Protein AF-A0A3N5ZJG5-F1 (afdb_monomer_lite)

pLDDT: mean 87.64, std 17.06, range [25.47, 98.5]

Foldseek 3Di:
DDDADDFDDDDDDDDDDDQQFDAPQLAAWDADPRDIDTDAADCVPNVVVQVLLVQLLVLLVVQFQHFLLVSLVSSVVSCPVPPPDDPSPSVLLSSNQVSQFDWDAPPVCQLVVLLCVLVVQVVVQPPEDCDADPVRHHHPVVSLVVVCVVVVHHSVVSVLSNCCNPRRSTGTHDGNGAPGSVRSSVVSRVNNVVNVCVSDPDDDDDDPDDPVVVVVVCVVVVVD

Secondary structure (DSSP, 8-state):
------PPP-------S-SS---TTT--EEEETTEEEE----TTT-TTHHHHHHHHHHHHHT-TT-BHHHHHHHHHHHTTT-TTS-HHHHHHHHHHHHTTEEE---TT-HHHHHHHHHHHHHGGGPSEESS--SS--EEHHHHHHHHHHHTTS-HHHHHHHHTTTSGGGPBEEEE---SSHHHHHHHHHHHHHHHHHTT-S------SS-HHHHHHHHHHTT--

Radius of gyration: 24.08 Å; chains: 1; bounding box: 66×35×59 Å

Sequence (224 aa):
MRWFARIRKRSNAPARGGKAMLTSEQSIVEYRAGRVVPDRLTQKTHRHYVEYAERMLAVYRDGLGRQRRELHRQIEQVFADEPDCPVRRIEAFCKLLDDASVFQADTSGKAAKLRLEVFSKAARLHPLVQAPDRLFEHDEGAAKSQLAEELGTPWEAIEQRLYADVMAYQQLEEFTGYPDAAAFLSRYNVAQLQACLYRAESMTVTATRDLKTIIRYAKLAKLL

Structure (mmCIF, N/CA/C/O backbone):
data_AF-A0A3N5ZJG5-F1
#
_entry.id   AF-A0A3N5ZJG5-F1
#
loop_
_atom_site.group_PDB
_atom_site.id
_atom_site.type_symbol
_atom_site.label_atom_id
_atom_site.label_alt_id
_atom_site.label_comp_id
_atom_site.label_asym_id
_atom_site.label_entity_id
_atom_site.label_seq_id
_atom_site.pdbx_PDB_ins_code
_atom_site.Cartn_x
_atom_site.Cartn_y
_atom_site.Cartn_z
_atom_site.occupancy
_atom_site.B_iso_or_equiv
_atom_site.auth_seq_id
_atom_site.auth_comp_id
_atom_site.auth_asym_id
_atom_site.auth_atom_id
_atom_site.pdbx_PDB_model_num
ATOM 1 N N . MET A 1 1 ? 35.819 -10.482 -18.693 1.00 28.11 1 MET A N 1
ATOM 2 C CA . MET A 1 1 ? 36.064 -11.241 -17.447 1.00 28.11 1 MET A CA 1
ATOM 3 C C . MET A 1 1 ? 34.768 -11.329 -16.658 1.00 28.11 1 MET A C 1
ATOM 5 O O . MET A 1 1 ? 34.176 -10.298 -16.373 1.00 28.11 1 MET A O 1
ATOM 9 N N . ARG A 1 2 ? 34.285 -12.553 -16.413 1.00 30.02 2 ARG A N 1
ATOM 10 C CA . ARG A 1 2 ? 33.072 -12.850 -15.634 1.00 30.02 2 ARG A CA 1
ATOM 11 C C . ARG A 1 2 ? 33.406 -12.796 -14.146 1.00 30.02 2 ARG A C 1
ATOM 13 O O . ARG A 1 2 ? 34.372 -13.437 -13.752 1.00 30.02 2 ARG A O 1
ATOM 20 N N . TRP A 1 3 ? 32.575 -12.137 -13.347 1.00 25.47 3 TRP A N 1
ATOM 21 C CA . TRP A 1 3 ? 32.590 -12.292 -11.893 1.00 25.47 3 TRP A CA 1
ATOM 22 C C . TRP A 1 3 ? 31.166 -12.504 -11.373 1.00 25.47 3 TRP A C 1
ATOM 24 O O . TRP A 1 3 ? 30.229 -11.824 -11.786 1.00 25.47 3 TRP A O 1
ATOM 34 N N . PHE A 1 4 ? 31.029 -13.533 -10.535 1.00 29.31 4 PHE A N 1
ATOM 35 C CA . PHE A 1 4 ? 29.808 -13.979 -9.865 1.00 29.31 4 PHE A CA 1
ATOM 36 C C . PHE A 1 4 ? 29.615 -13.187 -8.566 1.00 29.31 4 PHE A C 1
ATOM 38 O O . PHE A 1 4 ? 30.561 -13.071 -7.793 1.00 29.31 4 PHE A O 1
ATOM 45 N N . ALA A 1 5 ? 28.394 -12.728 -8.278 1.00 34.00 5 ALA A N 1
ATOM 46 C CA . ALA A 1 5 ? 28.044 -12.174 -6.968 1.00 34.00 5 ALA A CA 1
ATOM 47 C C . ALA A 1 5 ? 27.268 -13.212 -6.142 1.00 34.00 5 ALA A C 1
ATOM 49 O O . ALA A 1 5 ? 26.255 -13.757 -6.587 1.00 34.00 5 ALA A O 1
ATOM 50 N N . ARG A 1 6 ? 27.761 -13.495 -4.932 1.00 31.17 6 ARG A N 1
ATOM 51 C CA . ARG A 1 6 ? 27.210 -14.468 -3.980 1.00 31.17 6 ARG A CA 1
ATOM 52 C C . ARG A 1 6 ? 26.554 -13.684 -2.838 1.00 31.17 6 ARG A C 1
ATOM 54 O O . ARG A 1 6 ? 27.243 -13.230 -1.936 1.00 31.17 6 ARG A O 1
ATOM 61 N N . ILE A 1 7 ? 25.233 -13.499 -2.872 1.00 43.12 7 ILE A N 1
ATOM 62 C CA . ILE A 1 7 ? 24.518 -12.690 -1.864 1.00 43.12 7 ILE A CA 1
ATOM 63 C C . ILE A 1 7 ? 23.990 -13.597 -0.738 1.00 43.12 7 ILE A C 1
ATOM 65 O O . ILE A 1 7 ? 23.211 -14.519 -0.982 1.00 43.12 7 ILE A O 1
ATOM 69 N N . ARG A 1 8 ? 24.422 -13.341 0.507 1.00 33.47 8 ARG A N 1
ATOM 70 C CA . ARG A 1 8 ? 23.957 -14.023 1.736 1.00 33.47 8 ARG A CA 1
ATOM 71 C C . ARG A 1 8 ? 22.617 -13.453 2.246 1.00 33.47 8 ARG A C 1
ATOM 73 O O . ARG A 1 8 ? 22.228 -12.335 1.920 1.00 33.47 8 ARG A O 1
ATOM 80 N N . LYS A 1 9 ? 21.888 -14.265 3.027 1.00 39.03 9 LYS A N 1
ATOM 81 C CA . LYS A 1 9 ? 20.510 -14.025 3.508 1.00 39.03 9 LYS A CA 1
ATOM 82 C C . LYS A 1 9 ? 20.385 -12.914 4.571 1.00 39.03 9 LYS A C 1
ATOM 84 O O . LYS A 1 9 ? 21.165 -12.878 5.510 1.00 39.03 9 LYS A O 1
ATOM 89 N N . ARG A 1 10 ? 19.303 -12.133 4.391 1.00 41.03 10 ARG A N 1
ATOM 90 C CA . ARG A 1 10 ? 18.477 -11.298 5.300 1.00 41.03 10 ARG A CA 1
ATOM 91 C C . ARG A 1 10 ? 19.146 -10.612 6.507 1.00 41.03 10 ARG A C 1
ATOM 93 O O . ARG A 1 10 ? 19.442 -11.259 7.502 1.00 41.03 10 ARG A O 1
ATOM 100 N N . SER A 1 11 ? 19.119 -9.278 6.489 1.00 30.52 11 SER A N 1
ATOM 101 C CA . SER A 1 11 ? 18.888 -8.444 7.675 1.00 30.52 11 SER A CA 1
ATOM 102 C C . SER A 1 11 ? 17.742 -7.468 7.371 1.00 30.52 11 SER A C 1
ATOM 104 O O . SER A 1 11 ? 17.664 -6.920 6.273 1.00 30.52 11 SER A O 1
ATOM 106 N N . ASN A 1 12 ? 16.798 -7.336 8.305 1.00 34.12 12 ASN A N 1
ATOM 107 C CA . ASN A 1 12 ? 15.652 -6.433 8.199 1.00 34.12 12 ASN A CA 1
ATOM 108 C C . ASN A 1 12 ? 16.011 -5.149 8.960 1.00 34.12 12 ASN A C 1
ATOM 110 O O . ASN A 1 12 ? 16.315 -5.223 10.149 1.00 34.12 12 ASN A O 1
ATOM 114 N N . ALA A 1 13 ? 16.009 -3.999 8.287 1.00 29.14 13 ALA A N 1
ATOM 115 C CA . ALA A 1 13 ? 16.225 -2.688 8.899 1.00 29.14 13 ALA A CA 1
ATOM 116 C C . ALA A 1 13 ? 14.996 -1.797 8.639 1.00 29.14 13 ALA A C 1
ATOM 118 O O . ALA A 1 13 ? 14.421 -1.874 7.551 1.00 29.14 13 ALA A O 1
ATOM 119 N N . PRO A 1 14 ? 14.561 -0.982 9.617 1.00 32.53 14 PRO A N 1
ATOM 120 C CA . PRO A 1 14 ? 13.288 -0.276 9.547 1.00 32.53 14 PRO A CA 1
ATOM 121 C C . PRO A 1 14 ? 13.363 0.933 8.608 1.00 32.53 14 PRO A C 1
ATOM 123 O O . PRO A 1 14 ? 14.360 1.657 8.567 1.00 32.53 14 PRO A O 1
ATOM 126 N N . ALA A 1 15 ? 12.277 1.166 7.871 1.00 36.22 15 ALA A N 1
ATOM 127 C CA . ALA A 1 15 ? 12.134 2.284 6.949 1.00 36.22 15 ALA A CA 1
ATOM 128 C C . ALA A 1 15 ? 12.001 3.615 7.712 1.00 36.22 15 ALA A C 1
ATOM 130 O O . ALA A 1 15 ? 11.046 3.822 8.458 1.00 36.22 15 ALA A O 1
ATOM 131 N N . ARG A 1 16 ? 12.943 4.541 7.500 1.00 31.09 16 ARG A N 1
ATOM 132 C CA . ARG A 1 16 ? 12.806 5.958 7.872 1.00 31.09 16 ARG A CA 1
ATOM 133 C C . ARG A 1 16 ? 12.653 6.802 6.608 1.00 31.09 16 ARG A C 1
ATOM 135 O O . ARG A 1 16 ? 13.552 6.804 5.775 1.00 31.09 16 ARG A O 1
ATOM 142 N N . GLY A 1 17 ? 11.536 7.527 6.512 1.00 37.94 17 GLY A N 1
ATOM 143 C CA . GLY A 1 17 ? 11.383 8.806 5.797 1.00 37.94 17 GLY A CA 1
ATOM 144 C C . GLY A 1 17 ? 11.984 8.931 4.391 1.00 37.94 17 GLY A C 1
ATOM 145 O O . GLY A 1 17 ? 12.581 9.960 4.087 1.00 37.94 17 GLY A O 1
ATOM 146 N N . GLY A 1 18 ? 11.864 7.907 3.547 1.00 36.06 18 GLY A N 1
ATOM 147 C CA . GLY A 1 18 ? 12.363 7.917 2.170 1.00 36.06 18 GLY A CA 1
ATOM 148 C C . GLY A 1 18 ? 11.216 7.872 1.169 1.00 36.06 18 GLY A C 1
ATOM 149 O O . GLY A 1 18 ? 10.212 7.215 1.428 1.00 36.06 18 GLY A O 1
ATOM 150 N N . LYS A 1 19 ? 11.381 8.562 0.030 1.00 47.97 19 LYS A N 1
ATOM 151 C CA . LYS A 1 19 ? 10.518 8.467 -1.160 1.00 47.97 19 LYS A CA 1
ATOM 152 C C . LYS A 1 19 ? 9.934 7.060 -1.312 1.00 47.97 19 LYS A C 1
ATOM 154 O O . LYS A 1 19 ? 10.703 6.102 -1.328 1.00 47.97 19 LYS A O 1
ATOM 159 N N . ALA A 1 20 ? 8.613 6.997 -1.473 1.00 55.78 20 ALA A N 1
ATOM 160 C CA . ALA A 1 20 ? 7.828 5.882 -1.993 1.00 55.78 20 ALA A CA 1
ATOM 161 C C . ALA A 1 20 ? 8.684 4.779 -2.629 1.00 55.78 20 ALA A C 1
ATOM 163 O O . ALA A 1 20 ? 9.293 5.021 -3.675 1.00 55.78 20 ALA A O 1
ATOM 164 N N . MET A 1 21 ? 8.788 3.599 -2.025 1.00 75.69 21 MET A N 1
ATOM 165 C CA . MET A 1 21 ? 9.628 2.539 -2.576 1.00 75.69 21 MET A CA 1
ATOM 166 C C . MET A 1 21 ? 9.154 1.146 -2.164 1.00 75.69 21 MET A C 1
ATOM 168 O O . MET A 1 21 ? 8.776 0.917 -1.014 1.00 75.69 21 MET A O 1
ATOM 172 N N . LEU A 1 22 ? 9.183 0.215 -3.123 1.00 88.38 22 LEU A N 1
ATOM 173 C CA . LEU A 1 22 ? 8.867 -1.192 -2.892 1.00 88.38 22 LEU A CA 1
ATOM 174 C C . LEU A 1 22 ? 9.888 -1.818 -1.942 1.00 88.38 22 LEU A C 1
ATOM 176 O O . LEU A 1 22 ? 11.092 -1.565 -2.048 1.00 88.38 22 LEU A O 1
ATOM 180 N N . THR A 1 23 ? 9.408 -2.662 -1.032 1.00 81.75 23 THR A N 1
ATOM 181 C CA . THR A 1 23 ? 10.282 -3.429 -0.141 1.00 81.75 23 THR A CA 1
ATOM 182 C C . THR A 1 23 ? 10.690 -4.752 -0.796 1.00 81.75 23 THR A C 1
ATOM 184 O O . THR A 1 23 ? 10.229 -5.111 -1.881 1.00 81.75 23 THR A O 1
ATOM 187 N N . SER A 1 24 ? 11.548 -5.524 -0.122 1.00 79.50 24 SER A N 1
ATOM 188 C CA . SER A 1 24 ? 11.921 -6.870 -0.583 1.00 79.50 24 SER A CA 1
ATOM 189 C C . SER A 1 24 ? 10.739 -7.846 -0.653 1.00 79.50 24 SER A C 1
ATOM 191 O O . SER A 1 24 ? 10.850 -8.864 -1.332 1.00 79.50 24 SER A O 1
ATOM 193 N N . GLU A 1 25 ? 9.637 -7.572 0.048 1.00 83.56 25 GLU A N 1
ATOM 194 C CA . GLU A 1 25 ? 8.448 -8.433 0.050 1.00 83.56 25 GLU A CA 1
ATOM 195 C C . GLU A 1 25 ? 7.632 -8.269 -1.238 1.00 83.56 25 GLU A C 1
ATOM 197 O O . GLU A 1 25 ? 7.231 -9.270 -1.826 1.00 83.56 25 GLU A O 1
ATOM 202 N N . GLN A 1 26 ? 7.522 -7.034 -1.744 1.00 88.38 26 GLN A N 1
ATOM 203 C CA . GLN A 1 26 ? 6.831 -6.713 -3.003 1.00 88.38 26 GLN A CA 1
ATOM 204 C C . GLN A 1 26 ? 7.740 -6.801 -4.242 1.00 88.38 26 GLN A C 1
ATOM 206 O O . GLN A 1 26 ? 7.283 -6.684 -5.381 1.00 88.38 26 GLN A O 1
ATOM 211 N N . SER A 1 27 ? 9.049 -6.980 -4.044 1.00 90.81 27 SER A N 1
ATOM 212 C CA . SER A 1 27 ? 9.987 -7.132 -5.152 1.00 90.81 27 SER A CA 1
ATOM 213 C C . SER A 1 27 ? 9.848 -8.512 -5.798 1.00 90.81 27 SER A C 1
ATOM 215 O O . SER A 1 27 ? 9.865 -9.544 -5.117 1.00 90.81 27 SER A O 1
ATOM 217 N N . ILE A 1 28 ? 9.737 -8.524 -7.125 1.00 93.06 28 ILE A N 1
ATOM 218 C CA . ILE A 1 28 ? 9.694 -9.740 -7.936 1.00 93.06 28 ILE A CA 1
ATOM 219 C C . ILE A 1 28 ? 10.961 -9.789 -8.775 1.00 93.06 28 ILE A C 1
ATOM 221 O O . ILE A 1 28 ? 11.280 -8.863 -9.522 1.00 93.06 28 ILE A O 1
ATOM 225 N N . VAL A 1 29 ? 11.704 -10.878 -8.619 1.00 91.31 29 VAL A N 1
ATOM 226 C CA . VAL A 1 29 ? 13.018 -11.043 -9.220 1.00 91.31 29 VAL A CA 1
ATOM 227 C C . VAL A 1 29 ? 13.193 -12.483 -9.661 1.00 91.31 29 VAL A C 1
ATOM 229 O O . VAL A 1 29 ? 13.022 -13.412 -8.873 1.00 91.31 29 VAL A O 1
ATOM 232 N N . GLU A 1 30 ? 13.597 -12.657 -10.911 1.00 90.69 30 GLU A N 1
ATOM 233 C CA . GLU A 1 30 ? 13.926 -13.952 -11.478 1.00 90.69 30 GLU A CA 1
ATOM 234 C C . GLU A 1 30 ? 15.435 -14.136 -11.624 1.00 90.69 30 GLU A C 1
ATOM 236 O O . GLU A 1 30 ? 16.182 -13.204 -11.936 1.00 90.69 30 GLU A O 1
ATOM 241 N N . TYR A 1 31 ? 15.886 -15.376 -11.452 1.00 89.94 31 TYR A N 1
ATOM 242 C CA . TYR A 1 31 ? 17.279 -15.760 -11.641 1.00 89.94 31 TYR A CA 1
ATOM 243 C C . TYR A 1 31 ? 17.409 -16.573 -12.924 1.00 89.94 31 TYR A C 1
ATOM 245 O O . TYR A 1 31 ? 16.896 -17.685 -13.019 1.00 89.94 31 TYR A O 1
ATOM 253 N N . ARG A 1 32 ? 18.113 -16.030 -13.920 1.00 89.56 32 ARG A N 1
ATOM 254 C CA . ARG A 1 32 ? 18.309 -16.679 -15.224 1.00 89.56 32 ARG A CA 1
ATOM 255 C C . ARG A 1 32 ? 19.784 -16.660 -15.602 1.00 89.56 32 ARG A C 1
ATOM 257 O O . ARG A 1 32 ? 20.379 -15.593 -15.719 1.00 89.56 32 ARG A O 1
ATOM 264 N N . ALA A 1 33 ? 20.384 -17.836 -15.792 1.00 88.75 33 ALA A N 1
ATOM 265 C CA . ALA A 1 33 ? 21.780 -17.995 -16.226 1.00 88.75 33 ALA A CA 1
ATOM 266 C C . ALA A 1 33 ? 22.802 -17.156 -15.417 1.00 88.75 33 ALA A C 1
ATOM 268 O O . ALA A 1 33 ? 23.686 -16.509 -15.980 1.00 88.75 33 ALA A O 1
ATOM 269 N N . GLY A 1 34 ? 22.652 -17.125 -14.087 1.00 88.31 34 GLY A N 1
ATOM 270 C CA . GLY A 1 34 ? 23.516 -16.343 -13.192 1.00 88.31 34 GLY A CA 1
ATOM 271 C C . GLY A 1 34 ? 23.255 -14.832 -13.207 1.00 88.31 34 GLY A C 1
ATOM 272 O O . GLY A 1 34 ? 24.041 -14.076 -12.643 1.00 88.31 34 GLY A O 1
ATOM 273 N N . ARG A 1 35 ? 22.170 -14.381 -13.845 1.00 89.38 35 ARG A N 1
ATOM 274 C CA . ARG A 1 35 ? 21.715 -12.988 -13.850 1.00 89.38 35 ARG A CA 1
ATOM 275 C C . ARG A 1 35 ? 20.435 -12.836 -13.050 1.00 89.38 35 ARG A C 1
ATOM 277 O O . ARG A 1 35 ? 19.612 -13.746 -12.993 1.00 89.38 35 ARG A O 1
ATOM 284 N N . VAL A 1 36 ? 20.288 -11.650 -12.480 1.00 89.88 36 VAL A N 1
ATOM 285 C CA . VAL A 1 36 ? 19.114 -11.211 -11.737 1.00 89.88 36 VAL A CA 1
ATOM 286 C C . VAL A 1 36 ? 18.290 -10.324 -12.666 1.00 89.88 36 VAL A C 1
ATOM 288 O O . VAL A 1 36 ? 18.809 -9.334 -13.181 1.00 89.88 36 VAL A O 1
ATOM 291 N N . VAL A 1 37 ? 17.041 -10.702 -12.925 1.00 92.06 37 VAL A N 1
ATOM 292 C CA . VAL A 1 37 ? 16.129 -9.980 -13.816 1.00 92.06 37 VAL A CA 1
ATOM 293 C C . VAL A 1 37 ? 14.910 -9.555 -12.995 1.00 92.06 37 VAL A C 1
ATOM 295 O O . VAL A 1 37 ? 14.130 -10.423 -12.604 1.00 92.06 37 VAL A O 1
ATOM 298 N N . PRO A 1 38 ? 14.751 -8.258 -12.675 1.00 93.50 38 PRO A N 1
ATOM 299 C CA . PRO A 1 38 ? 13.556 -7.786 -11.987 1.00 93.50 38 PRO A CA 1
ATOM 300 C C . PRO A 1 38 ? 12.335 -7.894 -12.902 1.00 93.50 38 PRO A C 1
ATOM 302 O O . PRO A 1 38 ? 12.461 -7.780 -14.126 1.00 93.50 38 PRO A O 1
ATOM 305 N N . ASP A 1 39 ? 11.161 -8.074 -12.300 1.00 94.88 39 ASP A N 1
ATOM 306 C CA . ASP A 1 39 ? 9.899 -8.048 -13.033 1.00 94.88 39 ASP A CA 1
ATOM 307 C C . ASP A 1 39 ? 9.716 -6.715 -13.757 1.00 94.88 39 ASP A C 1
ATOM 309 O O . ASP A 1 39 ? 10.062 -5.641 -13.250 1.00 94.88 39 ASP A O 1
ATOM 313 N N . ARG A 1 40 ? 9.186 -6.798 -14.977 1.00 94.19 40 ARG A N 1
ATOM 314 C CA . ARG A 1 40 ? 9.010 -5.635 -15.836 1.00 94.19 40 ARG A CA 1
ATOM 315 C C . ARG A 1 40 ? 7.808 -5.799 -16.749 1.00 94.19 40 ARG A C 1
ATOM 317 O O . ARG A 1 40 ? 7.733 -6.712 -17.570 1.00 94.19 40 ARG A O 1
ATOM 324 N N . LEU A 1 41 ? 6.934 -4.807 -16.696 1.00 94.81 41 LEU A N 1
ATOM 325 C CA . LEU A 1 41 ? 5.825 -4.642 -17.617 1.00 94.81 41 LEU A CA 1
ATOM 326 C C . LEU A 1 41 ? 6.340 -4.046 -18.928 1.00 94.81 41 LEU A C 1
ATOM 328 O O . LEU A 1 41 ? 7.078 -3.057 -18.939 1.00 94.81 41 LEU A O 1
ATOM 332 N N . THR A 1 42 ? 5.976 -4.665 -20.050 1.00 93.88 42 THR A N 1
ATOM 333 C CA . THR A 1 42 ? 6.452 -4.288 -21.387 1.00 93.88 42 THR A CA 1
ATOM 334 C C . THR A 1 42 ? 5.262 -4.118 -22.311 1.00 93.88 42 THR A C 1
ATOM 336 O O . THR A 1 42 ? 4.259 -4.807 -22.154 1.00 93.88 42 THR A O 1
ATOM 339 N N . GLN A 1 43 ? 5.381 -3.251 -23.314 1.00 89.75 43 GLN A N 1
ATOM 340 C CA . GLN A 1 43 ? 4.293 -3.023 -24.267 1.00 89.75 43 GLN A CA 1
ATOM 341 C C . GLN A 1 43 ? 3.931 -4.274 -25.08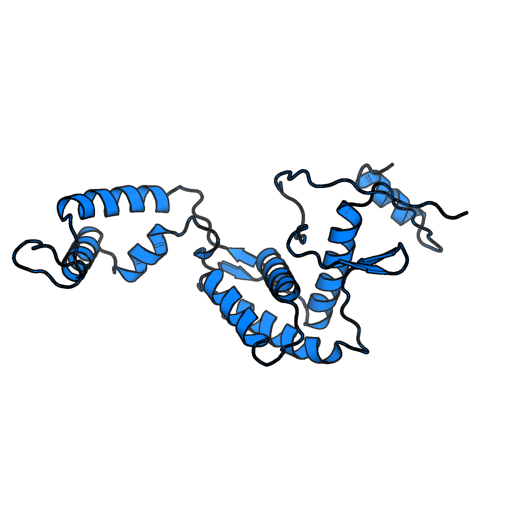0 1.00 89.75 43 GLN A C 1
ATOM 343 O O . GLN A 1 43 ? 2.793 -4.407 -25.511 1.00 89.75 43 GLN A O 1
ATOM 348 N N . LYS A 1 44 ? 4.882 -5.196 -25.291 1.00 91.31 44 LYS A N 1
ATOM 349 C CA . LYS A 1 44 ? 4.654 -6.400 -26.099 1.00 91.31 44 LYS A CA 1
ATOM 350 C C . LYS A 1 44 ? 3.802 -7.436 -25.366 1.00 91.31 44 LYS A C 1
ATOM 352 O O . LYS A 1 44 ? 2.926 -8.031 -25.976 1.00 91.31 44 LYS A O 1
ATOM 357 N N . THR A 1 45 ? 4.086 -7.673 -24.088 1.00 91.19 45 THR A N 1
ATOM 358 C CA . THR A 1 45 ? 3.464 -8.762 -23.314 1.00 91.19 45 THR A CA 1
ATOM 359 C C . THR A 1 45 ? 2.388 -8.276 -22.350 1.00 91.19 45 THR A C 1
ATOM 361 O O . THR A 1 45 ? 1.475 -9.021 -22.036 1.00 91.19 45 THR A O 1
ATOM 364 N N . HIS A 1 46 ? 2.473 -7.025 -21.899 1.00 94.62 46 HIS A N 1
ATOM 365 C CA . HIS A 1 46 ? 1.658 -6.490 -20.808 1.00 94.62 46 HIS A CA 1
ATOM 366 C C . HIS A 1 46 ? 0.823 -5.282 -21.256 1.00 94.62 46 HIS A C 1
ATOM 368 O O . HIS A 1 46 ? 0.583 -4.367 -20.477 1.00 94.62 46 HIS A O 1
ATOM 374 N N . ARG A 1 47 ? 0.397 -5.228 -22.526 1.00 93.75 47 ARG A N 1
ATOM 375 C CA . ARG A 1 47 ? -0.397 -4.097 -23.042 1.00 93.75 47 ARG A CA 1
ATOM 376 C C . ARG A 1 47 ? -1.735 -3.933 -22.311 1.00 93.75 47 ARG A C 1
ATOM 378 O O . ARG A 1 47 ? -2.147 -2.805 -22.070 1.00 93.75 47 ARG A O 1
ATOM 385 N N . HIS A 1 48 ? -2.378 -5.041 -21.943 1.00 93.06 48 HIS A N 1
ATOM 386 C CA . HIS A 1 48 ? -3.656 -5.058 -21.220 1.00 93.06 48 HIS A CA 1
ATOM 387 C C . HIS A 1 48 ? -3.559 -4.433 -19.816 1.00 93.06 48 HIS A C 1
ATOM 389 O O . HIS A 1 48 ? -4.541 -3.890 -19.324 1.00 93.06 48 HIS A O 1
ATOM 395 N N . TYR A 1 49 ? -2.365 -4.385 -19.206 1.00 95.88 49 TYR A N 1
ATOM 396 C CA . TYR A 1 49 ? -2.171 -3.739 -17.900 1.00 95.88 49 TYR A CA 1
ATOM 397 C C . TYR A 1 49 ? -2.499 -2.244 -17.898 1.00 95.88 49 TYR A C 1
ATOM 399 O O . TYR A 1 49 ? -2.690 -1.683 -16.824 1.00 95.88 49 TYR A O 1
ATOM 407 N N . VAL A 1 50 ? -2.565 -1.589 -19.062 1.00 96.69 50 VAL A N 1
ATOM 408 C CA . VAL A 1 50 ? -3.001 -0.188 -19.150 1.00 96.69 50 VAL A CA 1
ATOM 409 C C . VAL A 1 50 ? -4.441 -0.036 -18.655 1.00 96.69 50 VAL A C 1
ATOM 411 O O . VAL A 1 50 ? -4.725 0.886 -17.898 1.00 96.69 50 VAL A O 1
ATOM 414 N N . GLU A 1 51 ? -5.330 -0.967 -19.004 1.00 96.56 51 GLU A N 1
ATOM 415 C CA . GLU A 1 51 ? -6.723 -0.942 -18.551 1.00 96.56 51 GLU A CA 1
ATOM 416 C C . GLU A 1 51 ? -6.827 -1.215 -17.046 1.00 96.56 51 GLU A C 1
ATOM 418 O O . GLU A 1 51 ? -7.524 -0.501 -16.324 1.00 96.56 51 GLU A O 1
ATOM 423 N N . TYR A 1 52 ? -6.069 -2.194 -16.541 1.00 97.31 52 TYR A N 1
ATOM 424 C CA . TYR A 1 52 ? -5.991 -2.445 -15.101 1.00 97.31 52 TYR A CA 1
ATOM 425 C C . TYR A 1 52 ? -5.446 -1.238 -14.342 1.00 97.31 52 TYR A C 1
ATOM 427 O O . TYR A 1 52 ? -5.982 -0.886 -13.297 1.00 97.31 52 TYR A O 1
ATOM 435 N N . ALA A 1 53 ? -4.427 -0.563 -14.872 1.00 98.00 53 ALA A N 1
ATOM 436 C CA . ALA A 1 53 ? -3.892 0.657 -14.282 1.00 98.00 53 ALA A CA 1
ATOM 437 C C . ALA A 1 53 ? -4.936 1.774 -14.194 1.00 98.00 53 ALA A C 1
ATOM 439 O O . ALA A 1 53 ? -5.057 2.376 -13.131 1.00 98.00 53 ALA A O 1
ATOM 440 N N . GLU A 1 54 ? -5.732 2.010 -15.238 1.00 98.25 54 GLU A N 1
ATOM 441 C CA . GLU A 1 54 ? -6.820 2.997 -15.172 1.00 98.25 54 GLU A CA 1
ATOM 442 C C . GLU A 1 54 ? -7.867 2.639 -14.110 1.00 98.25 54 GLU A C 1
ATOM 444 O O . GLU A 1 54 ? -8.266 3.494 -13.315 1.00 98.25 54 GLU A O 1
ATOM 449 N N . ARG A 1 55 ? -8.265 1.362 -14.033 1.00 98.25 55 ARG A N 1
ATOM 450 C CA . ARG A 1 55 ? -9.209 0.876 -13.013 1.00 98.25 55 ARG A CA 1
ATOM 451 C C . ARG A 1 55 ? -8.648 1.036 -11.599 1.00 98.25 55 ARG A C 1
ATOM 453 O O . ARG A 1 55 ? -9.352 1.512 -10.714 1.00 98.25 55 ARG A O 1
ATOM 460 N N . MET A 1 56 ? -7.377 0.699 -11.388 1.00 98.38 56 MET A N 1
ATOM 461 C CA . MET A 1 56 ? -6.696 0.870 -10.101 1.00 98.38 56 MET A CA 1
ATOM 462 C C . MET A 1 56 ? -6.610 2.342 -9.679 1.00 98.38 56 MET A C 1
ATOM 464 O O . MET A 1 56 ? -6.863 2.669 -8.520 1.00 98.38 56 MET A O 1
ATOM 468 N N . LEU A 1 57 ? -6.284 3.243 -10.612 1.00 98.38 57 LEU A N 1
ATOM 469 C CA . LEU A 1 57 ? -6.268 4.682 -10.344 1.00 98.38 57 LEU A CA 1
ATOM 470 C C . LEU A 1 57 ? -7.673 5.200 -10.009 1.00 98.38 57 LEU A C 1
ATOM 472 O O . LEU A 1 57 ? -7.812 6.014 -9.100 1.00 98.38 57 LEU A O 1
ATOM 476 N N . ALA A 1 58 ? -8.713 4.713 -10.693 1.00 98.19 58 ALA A N 1
ATOM 477 C CA . ALA A 1 58 ? -10.102 5.054 -10.387 1.00 98.19 58 ALA A CA 1
ATOM 478 C C . ALA A 1 58 ? -10.510 4.629 -8.966 1.00 98.19 58 ALA A C 1
ATOM 480 O O . ALA A 1 58 ? -11.061 5.448 -8.239 1.00 98.19 58 ALA A O 1
ATOM 481 N N . VAL A 1 59 ? -10.145 3.415 -8.528 1.00 98.38 59 VAL A N 1
ATOM 482 C CA . VAL A 1 59 ? -10.414 2.929 -7.157 1.00 98.38 59 VAL A CA 1
ATOM 483 C C . VAL A 1 59 ? -9.917 3.909 -6.088 1.00 98.38 59 VAL A C 1
ATOM 485 O O . VAL A 1 59 ? -10.629 4.159 -5.119 1.00 98.38 59 VAL A O 1
ATOM 488 N N . TYR A 1 60 ? -8.722 4.483 -6.259 1.00 98.19 60 TYR A N 1
ATOM 489 C CA . TYR A 1 60 ? -8.177 5.455 -5.305 1.00 98.19 60 TYR A CA 1
ATOM 490 C C . TYR A 1 60 ? -8.766 6.862 -5.482 1.00 98.19 60 TYR A C 1
ATOM 492 O O . TYR A 1 60 ? -9.027 7.526 -4.481 1.00 98.19 60 TYR A O 1
ATOM 500 N N . ARG A 1 61 ? -9.032 7.313 -6.719 1.00 97.25 61 ARG A N 1
ATOM 501 C CA . ARG A 1 61 ? -9.704 8.606 -6.974 1.00 97.25 61 ARG A CA 1
ATOM 502 C C . ARG A 1 61 ? -11.094 8.666 -6.336 1.00 97.25 61 ARG A C 1
ATOM 504 O O . ARG A 1 61 ? -11.428 9.662 -5.703 1.00 97.25 61 ARG A O 1
ATOM 511 N N . ASP A 1 62 ? -11.853 7.579 -6.436 1.00 97.69 62 ASP A N 1
ATOM 512 C CA . ASP A 1 62 ? -13.213 7.460 -5.892 1.00 97.69 62 ASP A CA 1
ATOM 513 C C . ASP A 1 62 ? -13.221 6.916 -4.447 1.00 97.69 62 ASP A C 1
ATOM 515 O O . ASP A 1 62 ? -14.271 6.622 -3.870 1.00 97.69 62 ASP A O 1
ATOM 519 N N . GLY A 1 63 ? -12.032 6.731 -3.867 1.00 96.94 63 GLY A N 1
ATOM 520 C CA . GLY A 1 63 ? -11.807 6.003 -2.625 1.00 96.94 63 GLY A CA 1
ATOM 521 C C . GLY A 1 63 ? -11.725 6.860 -1.364 1.00 96.94 63 GLY A C 1
ATOM 522 O O . GLY A 1 63 ? -11.444 6.312 -0.299 1.00 96.94 63 GLY A O 1
ATOM 523 N N . LEU A 1 64 ? -11.922 8.179 -1.454 1.00 97.12 64 LEU A N 1
ATOM 524 C CA . LEU A 1 64 ? -11.807 9.076 -0.297 1.00 97.12 64 LEU A CA 1
ATOM 525 C C . LEU A 1 64 ? -12.749 8.643 0.838 1.00 97.12 64 LEU A C 1
ATOM 527 O O . LEU A 1 64 ? -13.910 8.302 0.614 1.00 97.12 64 LEU A O 1
ATOM 531 N N . GLY A 1 65 ? -12.226 8.619 2.064 1.00 94.75 65 GLY A N 1
ATOM 532 C CA . GLY A 1 65 ? -12.927 8.139 3.258 1.00 94.75 65 GLY A CA 1
ATOM 533 C C . GLY A 1 65 ? -13.002 6.613 3.404 1.00 94.75 65 GLY A C 1
ATOM 534 O O . GLY A 1 65 ? -13.360 6.132 4.479 1.00 94.75 65 GLY A O 1
ATOM 535 N N . ARG A 1 66 ? -12.635 5.824 2.383 1.00 96.19 66 ARG A N 1
ATOM 536 C CA . ARG A 1 66 ? -12.602 4.353 2.485 1.00 96.19 66 ARG A CA 1
ATOM 537 C C . ARG A 1 66 ? -11.368 3.876 3.231 1.00 96.19 66 ARG A C 1
ATOM 539 O O . ARG A 1 66 ? -10.312 4.510 3.191 1.00 96.19 66 ARG A O 1
ATOM 546 N N . GLN A 1 67 ? -11.489 2.727 3.892 1.00 95.62 67 GLN A N 1
ATOM 547 C CA . GLN A 1 67 ? -10.365 2.117 4.599 1.00 95.62 67 GLN A CA 1
ATOM 548 C C . GLN A 1 67 ? -9.344 1.546 3.612 1.00 95.62 67 GLN A C 1
ATOM 550 O O . GLN A 1 67 ? -9.708 0.958 2.592 1.00 95.62 67 GLN A O 1
ATOM 555 N N . ARG A 1 68 ? -8.055 1.623 3.956 1.00 97.44 68 ARG A N 1
ATOM 556 C CA . ARG A 1 68 ? -6.958 1.068 3.146 1.00 97.44 68 ARG A CA 1
ATOM 557 C C . ARG A 1 68 ? -7.204 -0.383 2.713 1.00 97.44 68 ARG A C 1
ATOM 559 O O . ARG A 1 68 ? -7.013 -0.715 1.547 1.00 97.44 68 ARG A O 1
ATOM 566 N N . ARG A 1 69 ? -7.684 -1.241 3.620 1.00 96.75 69 ARG A N 1
ATOM 567 C CA . ARG A 1 69 ? -8.002 -2.650 3.313 1.00 96.75 69 ARG A CA 1
ATOM 568 C C . ARG A 1 69 ? -9.096 -2.811 2.255 1.00 96.75 69 ARG A C 1
ATOM 570 O O . ARG A 1 69 ? -9.059 -3.757 1.477 1.00 96.75 69 ARG A O 1
ATOM 577 N N . GLU A 1 70 ? -10.073 -1.907 2.230 1.00 97.44 70 GLU A N 1
ATOM 578 C CA . GLU A 1 70 ? -11.169 -1.945 1.260 1.00 97.44 70 GLU A CA 1
ATOM 579 C C . GLU A 1 70 ? -10.659 -1.556 -0.124 1.00 97.44 70 GLU A C 1
ATOM 581 O O . GLU A 1 70 ? -11.006 -2.212 -1.104 1.00 97.44 70 GLU A O 1
ATOM 586 N N . LEU A 1 71 ? -9.781 -0.549 -0.191 1.00 98.50 71 LEU A N 1
ATOM 587 C CA . LEU A 1 71 ? -9.091 -0.175 -1.424 1.00 98.50 71 LEU A CA 1
ATOM 588 C C . LEU A 1 71 ? -8.264 -1.349 -1.949 1.00 98.50 71 LEU A C 1
ATOM 590 O O . LEU A 1 71 ? -8.438 -1.742 -3.096 1.00 98.50 71 LEU A O 1
ATOM 594 N N . HIS A 1 72 ? -7.435 -1.973 -1.106 1.00 98.19 72 HIS A N 1
ATOM 595 C CA . HIS A 1 72 ? -6.600 -3.114 -1.513 1.00 98.19 72 HIS A CA 1
ATOM 596 C C . HIS A 1 72 ? -7.445 -4.283 -2.031 1.00 98.19 72 HIS A C 1
ATOM 598 O O . HIS A 1 72 ? -7.138 -4.831 -3.086 1.00 98.19 72 HIS A O 1
ATOM 604 N N . ARG A 1 73 ? -8.569 -4.594 -1.373 1.00 98.12 73 ARG A N 1
ATOM 605 C CA . ARG A 1 73 ? -9.517 -5.615 -1.845 1.00 98.12 73 ARG A CA 1
ATOM 606 C C . ARG A 1 73 ? -10.133 -5.266 -3.204 1.00 98.12 73 ARG A C 1
ATOM 608 O O . ARG A 1 73 ? -10.340 -6.153 -4.027 1.00 98.12 73 ARG A O 1
ATOM 615 N N . GLN A 1 74 ? -10.430 -3.993 -3.462 1.00 98.06 74 GLN A N 1
ATOM 616 C CA . GLN A 1 74 ? -10.913 -3.556 -4.777 1.00 98.06 74 GLN A CA 1
ATOM 617 C C . GLN A 1 74 ? -9.826 -3.671 -5.849 1.00 98.06 74 GLN A C 1
ATOM 619 O O . GLN A 1 74 ? -10.130 -4.065 -6.971 1.00 98.06 74 GLN A O 1
ATOM 624 N N . ILE A 1 75 ? -8.561 -3.404 -5.510 1.00 97.94 75 ILE A N 1
ATOM 625 C CA . ILE A 1 75 ? -7.434 -3.644 -6.421 1.00 97.94 75 ILE A CA 1
ATOM 626 C C . ILE A 1 75 ? -7.294 -5.137 -6.736 1.00 97.94 75 ILE A C 1
ATOM 628 O O . ILE A 1 75 ? -7.138 -5.489 -7.900 1.00 97.94 75 ILE A O 1
ATOM 632 N N . GLU A 1 76 ? -7.416 -6.028 -5.752 1.00 96.62 76 GLU A N 1
ATOM 633 C CA . GLU A 1 76 ? -7.427 -7.480 -5.996 1.00 96.62 76 GLU A CA 1
ATOM 634 C C . GLU A 1 76 ? -8.554 -7.885 -6.960 1.00 96.62 76 GLU A C 1
ATOM 636 O O . GLU A 1 76 ? -8.325 -8.647 -7.899 1.00 96.62 76 GLU A O 1
ATOM 641 N N . GLN A 1 77 ? -9.751 -7.313 -6.798 1.00 96.75 77 GLN A N 1
ATOM 642 C CA . GLN A 1 77 ? -10.890 -7.554 -7.692 1.00 96.75 77 GLN A CA 1
ATOM 643 C C . GLN A 1 77 ? -10.658 -7.060 -9.127 1.00 96.75 77 GLN A C 1
ATOM 645 O O . GLN A 1 77 ? -11.237 -7.621 -10.057 1.00 96.75 77 GLN A O 1
ATOM 650 N N . VAL A 1 78 ? -9.801 -6.053 -9.347 1.00 97.00 78 VAL A N 1
ATOM 651 C CA . VAL A 1 78 ? -9.424 -5.625 -10.708 1.00 97.00 78 VAL A CA 1
ATOM 652 C C . VAL A 1 78 ? -8.767 -6.769 -11.489 1.00 97.00 78 VAL A C 1
ATOM 654 O O . VAL A 1 78 ? -8.961 -6.852 -12.702 1.00 97.00 78 VAL A O 1
ATOM 657 N N . PHE A 1 79 ? -8.068 -7.670 -10.793 1.00 96.31 79 PHE A N 1
ATOM 658 C CA . PHE A 1 79 ? -7.345 -8.811 -11.359 1.00 96.31 79 PHE A CA 1
ATOM 659 C C . PHE A 1 79 ? -8.074 -10.154 -11.197 1.00 96.31 79 PHE A C 1
ATOM 661 O O . PHE A 1 79 ? -7.462 -11.192 -11.426 1.00 96.31 79 PHE A O 1
ATOM 668 N N . ALA A 1 80 ? -9.359 -10.167 -10.818 1.00 91.69 80 ALA A N 1
ATOM 669 C CA . ALA A 1 80 ? -10.099 -11.413 -10.578 1.00 91.69 80 ALA A CA 1
ATOM 670 C C . ALA A 1 80 ? -10.079 -12.378 -11.783 1.00 91.69 80 ALA A C 1
ATOM 672 O O . ALA A 1 80 ? -9.971 -13.588 -11.596 1.00 91.69 80 ALA A O 1
ATOM 673 N N . ASP A 1 81 ? -10.112 -11.830 -13.000 1.00 88.31 81 ASP A N 1
ATOM 674 C CA . ASP A 1 81 ? -10.092 -12.585 -14.259 1.00 88.31 81 ASP A CA 1
ATOM 675 C C . ASP A 1 81 ? -8.684 -12.694 -14.885 1.00 88.31 81 ASP A C 1
ATOM 677 O O . ASP A 1 81 ? -8.551 -13.097 -16.039 1.00 88.31 81 ASP A O 1
ATOM 681 N N . GLU A 1 82 ? -7.627 -12.329 -14.149 1.00 90.00 82 GLU A N 1
ATOM 682 C CA . GLU A 1 82 ? -6.228 -12.391 -14.598 1.00 90.00 82 GLU A CA 1
ATOM 683 C C . GLU A 1 82 ? -5.460 -13.458 -13.791 1.00 90.00 82 GLU A C 1
ATOM 685 O O . GLU A 1 82 ? -4.734 -13.132 -12.843 1.00 90.00 82 GLU A O 1
ATOM 690 N N . PRO A 1 83 ? -5.613 -14.752 -14.134 1.00 78.94 83 PRO A N 1
ATOM 691 C CA . PRO A 1 83 ? -5.055 -15.858 -13.353 1.00 78.94 83 PRO A CA 1
ATOM 692 C C . PRO A 1 83 ? -3.520 -15.874 -13.333 1.00 78.94 83 PRO A C 1
ATOM 694 O O . PRO A 1 83 ? -2.925 -16.423 -12.406 1.00 78.94 83 PRO A O 1
ATOM 697 N N . ASP A 1 84 ? -2.874 -15.250 -14.321 1.00 83.50 84 ASP A N 1
ATOM 698 C CA . ASP A 1 84 ? -1.417 -15.216 -14.449 1.00 83.50 84 ASP A CA 1
ATOM 699 C C . ASP A 1 84 ? -0.770 -14.040 -13.689 1.00 83.50 84 ASP A C 1
ATOM 701 O O . ASP A 1 84 ? 0.460 -13.910 -13.675 1.00 83.50 84 ASP A O 1
ATOM 705 N N . CYS A 1 85 ? -1.556 -13.172 -13.033 1.00 90.50 85 CYS A N 1
ATOM 706 C CA . CYS A 1 85 ? -1.016 -12.057 -12.257 1.00 90.50 85 CYS A CA 1
ATOM 707 C C . CYS A 1 85 ? -0.443 -12.548 -10.914 1.00 90.50 85 CYS A C 1
ATOM 709 O O . CYS A 1 85 ? -1.188 -13.020 -10.052 1.00 90.50 85 CYS A O 1
ATOM 711 N N . PRO A 1 86 ? 0.870 -12.392 -10.652 1.00 92.69 86 PRO A N 1
ATOM 712 C CA . PRO A 1 86 ? 1.430 -12.768 -9.361 1.00 92.69 86 PRO A CA 1
ATOM 713 C C . PRO A 1 86 ? 0.850 -11.896 -8.241 1.00 92.69 86 PRO A C 1
ATOM 715 O O . PRO A 1 86 ? 0.862 -10.673 -8.353 1.00 92.69 86 PRO A O 1
ATOM 718 N N . VAL A 1 87 ? 0.469 -12.492 -7.106 1.00 93.25 87 VAL A N 1
ATOM 719 C CA . VAL A 1 87 ? -0.047 -11.754 -5.928 1.00 93.25 87 VAL A CA 1
ATOM 720 C C . VAL A 1 87 ? 0.890 -10.613 -5.512 1.00 93.25 87 VAL A C 1
ATOM 722 O O . VAL A 1 87 ? 0.458 -9.488 -5.283 1.00 93.25 87 VAL A O 1
ATOM 725 N N . ARG A 1 88 ? 2.206 -10.854 -5.546 1.00 95.00 88 ARG A N 1
ATOM 726 C CA . ARG A 1 88 ? 3.229 -9.836 -5.244 1.00 95.00 88 ARG A CA 1
ATOM 727 C C . ARG A 1 88 ? 3.175 -8.608 -6.155 1.00 95.00 88 ARG A C 1
ATOM 729 O O . ARG A 1 88 ? 3.609 -7.531 -5.756 1.00 95.00 88 ARG A O 1
ATOM 736 N N . ARG A 1 89 ? 2.687 -8.760 -7.389 1.00 96.12 89 ARG A N 1
ATOM 737 C CA . ARG A 1 89 ? 2.539 -7.654 -8.341 1.00 96.12 89 ARG A CA 1
ATOM 738 C C . ARG A 1 89 ? 1.374 -6.764 -7.914 1.00 96.12 89 ARG A C 1
ATOM 740 O O . ARG A 1 89 ? 1.524 -5.547 -7.923 1.00 96.12 89 ARG A O 1
ATOM 747 N N . ILE A 1 90 ? 0.272 -7.367 -7.468 1.00 96.75 90 ILE A N 1
ATOM 748 C CA . ILE A 1 90 ? -0.877 -6.664 -6.883 1.00 96.75 90 ILE A CA 1
ATOM 749 C C . ILE A 1 90 ? -0.438 -5.914 -5.617 1.00 96.75 90 ILE A C 1
ATOM 751 O O . ILE A 1 90 ? -0.635 -4.705 -5.526 1.00 96.75 90 ILE A O 1
ATOM 755 N N . GLU A 1 91 ? 0.268 -6.581 -4.698 1.00 96.12 91 GLU A N 1
ATOM 756 C CA . GLU A 1 91 ? 0.815 -5.952 -3.483 1.00 96.12 91 GLU A CA 1
ATOM 757 C C . GLU A 1 91 ? 1.742 -4.767 -3.804 1.00 96.12 91 GLU A C 1
ATOM 759 O O . GLU A 1 91 ? 1.706 -3.730 -3.138 1.00 96.12 91 GLU A O 1
ATOM 764 N N . ALA A 1 92 ? 2.572 -4.897 -4.843 1.00 97.00 92 ALA A N 1
ATOM 765 C CA . ALA A 1 92 ? 3.429 -3.819 -5.315 1.00 97.00 92 ALA A CA 1
ATOM 766 C C . ALA A 1 92 ? 2.623 -2.631 -5.869 1.00 97.00 92 ALA A C 1
ATOM 768 O O . ALA A 1 92 ? 2.987 -1.485 -5.605 1.00 97.00 92 ALA A O 1
ATOM 769 N N . PHE A 1 93 ? 1.529 -2.870 -6.599 1.00 97.56 93 PHE A N 1
ATOM 770 C CA . PHE A 1 93 ? 0.640 -1.792 -7.036 1.00 97.56 93 PHE A CA 1
ATOM 771 C C . PHE A 1 93 ? -0.039 -1.100 -5.856 1.00 97.56 93 PHE A C 1
ATOM 773 O O . PHE A 1 93 ? 0.049 0.124 -5.768 1.00 97.56 93 PHE A O 1
ATOM 780 N N . CYS A 1 94 ? -0.621 -1.857 -4.918 1.00 97.56 94 CYS A N 1
ATOM 781 C CA . CYS A 1 94 ? -1.212 -1.308 -3.695 1.00 97.56 94 CYS A CA 1
ATOM 782 C C . CYS A 1 94 ? -0.204 -0.434 -2.942 1.00 97.56 94 CYS A C 1
ATOM 784 O O . CYS A 1 94 ? -0.511 0.694 -2.573 1.00 97.56 94 CYS A O 1
ATOM 786 N N . LYS A 1 95 ? 1.045 -0.898 -2.800 1.00 96.19 95 LYS A N 1
ATOM 787 C CA . LYS A 1 95 ? 2.110 -0.123 -2.151 1.00 96.19 95 LYS A CA 1
ATOM 788 C C . LYS A 1 95 ? 2.406 1.196 -2.866 1.00 96.19 95 LYS A C 1
ATOM 790 O O . LYS A 1 95 ? 2.612 2.208 -2.205 1.00 96.19 95 LYS A O 1
ATOM 795 N N . LEU A 1 96 ? 2.466 1.194 -4.197 1.00 97.12 96 LEU A N 1
ATOM 796 C CA . LEU A 1 96 ? 2.752 2.400 -4.981 1.00 97.12 96 LEU A CA 1
ATOM 797 C C . LEU A 1 96 ? 1.593 3.401 -4.987 1.00 97.12 96 LEU A C 1
ATOM 799 O O . LEU A 1 96 ? 1.842 4.599 -5.116 1.00 97.12 96 LEU A O 1
ATOM 803 N N . LEU A 1 97 ? 0.356 2.921 -4.879 1.00 97.75 97 LEU A N 1
ATOM 804 C CA . LEU A 1 97 ? -0.833 3.761 -4.741 1.00 97.75 97 LEU A CA 1
ATOM 805 C C . LEU A 1 97 ? -0.920 4.341 -3.327 1.00 97.75 97 LEU A C 1
ATOM 807 O O . LEU A 1 97 ? -1.092 5.549 -3.179 1.00 97.75 97 LEU A O 1
ATOM 811 N N . ASP A 1 98 ? -0.684 3.521 -2.300 1.00 96.62 98 ASP A N 1
ATOM 812 C CA . ASP A 1 98 ? -0.582 3.962 -0.905 1.00 96.62 98 ASP A CA 1
ATOM 813 C C . ASP A 1 98 ? 0.502 5.029 -0.722 1.00 96.62 98 ASP A C 1
ATOM 815 O O . ASP A 1 98 ? 0.312 5.996 0.005 1.00 96.62 98 ASP A O 1
ATOM 819 N N . ASP A 1 99 ? 1.640 4.870 -1.396 1.00 94.69 99 ASP A N 1
ATOM 820 C CA . ASP A 1 99 ? 2.739 5.832 -1.352 1.00 94.69 99 ASP A CA 1
ATOM 821 C C . ASP A 1 99 ? 2.425 7.168 -2.051 1.00 94.69 99 ASP A C 1
ATOM 823 O O . ASP A 1 99 ? 3.103 8.166 -1.800 1.00 94.69 99 ASP A O 1
ATOM 827 N N . ALA A 1 100 ? 1.434 7.181 -2.944 1.00 96.00 100 ALA A N 1
ATOM 828 C CA . ALA A 1 100 ? 0.894 8.376 -3.595 1.00 96.00 100 ALA A CA 1
ATOM 829 C C . ALA A 1 100 ? -0.365 8.909 -2.878 1.00 96.00 100 ALA A C 1
ATOM 831 O O . ALA A 1 100 ? -1.100 9.724 -3.442 1.00 96.00 100 ALA A O 1
ATOM 832 N N . SER A 1 101 ? -0.617 8.424 -1.658 1.00 96.81 101 SER A N 1
ATOM 833 C CA . SER A 1 101 ? -1.794 8.724 -0.850 1.00 96.81 101 SER A CA 1
ATOM 834 C C . SER A 1 101 ? -1.419 9.284 0.521 1.00 96.81 101 SER A C 1
ATOM 836 O O . SER A 1 101 ? -0.364 8.975 1.079 1.00 96.81 101 SER A O 1
ATOM 838 N N . VAL A 1 102 ? -2.333 10.053 1.103 1.00 96.56 102 VAL A N 1
ATOM 839 C CA . VAL A 1 102 ? -2.323 10.441 2.515 1.00 96.56 102 VAL A CA 1
ATOM 840 C C . VAL A 1 102 ? -3.467 9.713 3.206 1.00 96.56 102 VAL A C 1
ATOM 842 O O . VAL A 1 102 ? -4.597 9.713 2.723 1.00 96.56 102 VAL A O 1
ATOM 845 N N . PHE A 1 103 ? -3.166 9.077 4.334 1.00 95.06 103 PHE A N 1
ATOM 846 C CA . PHE A 1 103 ? -4.150 8.376 5.151 1.00 95.06 103 PHE A CA 1
ATOM 847 C C . PHE A 1 103 ? -4.295 9.064 6.501 1.00 95.06 103 PHE A C 1
ATOM 849 O O . PHE A 1 103 ? -3.300 9.499 7.087 1.00 95.06 103 PHE A O 1
ATOM 856 N N . GLN A 1 104 ? -5.517 9.070 7.025 1.00 93.12 104 GLN A N 1
ATOM 857 C CA . GLN A 1 104 ? -5.804 9.583 8.357 1.00 93.12 104 GLN A CA 1
ATOM 858 C C . GLN A 1 104 ? -5.077 8.738 9.407 1.00 93.12 104 GLN A C 1
ATOM 860 O O . GLN A 1 104 ? -5.411 7.574 9.635 1.00 93.12 104 GLN A O 1
ATOM 865 N N . ALA A 1 105 ? -4.067 9.326 10.044 1.00 85.62 105 ALA A N 1
ATOM 866 C CA . ALA A 1 105 ? -3.289 8.685 11.096 1.00 85.62 105 ALA A CA 1
ATOM 867 C C . ALA A 1 105 ? -3.735 9.171 12.482 1.00 85.62 105 ALA A C 1
ATOM 869 O O . ALA A 1 105 ? -3.859 10.373 12.722 1.00 85.62 105 ALA A O 1
ATOM 870 N N . ASP A 1 106 ? -3.891 8.254 13.439 1.00 88.69 106 ASP A N 1
ATOM 871 C CA . ASP A 1 106 ? -4.145 8.612 14.839 1.00 88.69 106 ASP A CA 1
ATOM 872 C C . ASP A 1 106 ? -2.846 8.942 15.595 1.00 88.69 106 ASP A C 1
ATOM 874 O O . ASP A 1 106 ? -2.385 8.216 16.476 1.00 88.69 106 ASP A O 1
ATOM 878 N N . THR A 1 107 ? -2.239 10.078 15.262 1.00 81.81 107 THR A N 1
ATOM 879 C CA . THR A 1 107 ? -1.013 10.560 15.926 1.00 81.81 107 THR A CA 1
ATOM 880 C C . THR A 1 107 ? -1.223 10.915 17.401 1.00 81.81 107 THR A C 1
ATOM 882 O O . THR A 1 107 ? -0.272 10.930 18.179 1.00 81.81 107 THR A O 1
ATOM 885 N N . SER A 1 108 ? -2.467 11.177 17.805 1.00 86.94 108 SER A N 1
ATOM 886 C CA . SER A 1 108 ? -2.844 11.576 19.167 1.00 86.94 108 SER A CA 1
ATOM 887 C C . SER A 1 108 ? -3.165 10.414 20.120 1.00 86.94 108 SER A C 1
ATOM 889 O O . SER A 1 108 ? -3.454 10.658 21.297 1.00 86.94 108 SER A O 1
ATOM 891 N N . GLY A 1 109 ? -3.151 9.166 19.633 1.00 90.06 109 GLY A N 1
ATOM 892 C CA . GLY A 1 109 ? -3.482 7.972 20.418 1.00 90.06 109 GLY A CA 1
ATOM 893 C C . GLY A 1 109 ? -4.939 7.929 20.901 1.00 90.06 109 GLY A C 1
ATOM 894 O O . GLY A 1 109 ? -5.220 7.396 21.978 1.00 90.06 109 GLY A O 1
ATOM 895 N N . LYS A 1 110 ? -5.871 8.527 20.149 1.00 92.75 110 LYS A N 1
ATOM 896 C CA . LYS A 1 110 ? -7.314 8.521 20.444 1.00 92.75 110 LYS A CA 1
ATOM 897 C C . LYS A 1 110 ? -7.907 7.113 20.364 1.00 92.75 110 LYS A C 1
ATOM 899 O O . LYS A 1 110 ? -8.721 6.773 21.215 1.00 92.75 110 LYS A O 1
ATOM 904 N N . ALA A 1 111 ? -7.487 6.296 19.401 1.00 94.00 111 ALA A N 1
ATOM 905 C CA . ALA A 1 111 ? -7.950 4.924 19.210 1.00 94.00 111 ALA A CA 1
ATOM 906 C C . ALA A 1 111 ? -7.584 4.045 20.412 1.00 94.00 111 ALA A C 1
ATOM 908 O O . ALA A 1 111 ? -8.432 3.342 20.954 1.00 94.00 111 ALA A O 1
ATOM 909 N N . ALA A 1 112 ? -6.346 4.150 20.906 1.00 94.31 112 ALA A N 1
ATOM 910 C CA . ALA A 1 112 ? -5.909 3.416 22.092 1.00 94.31 112 ALA A CA 1
ATOM 911 C C . ALA A 1 112 ? -6.709 3.803 23.350 1.00 94.31 112 ALA A C 1
ATOM 913 O O . ALA A 1 112 ? -7.123 2.924 24.106 1.00 94.31 112 ALA A O 1
ATOM 914 N N . LYS A 1 113 ? -6.973 5.103 23.551 1.00 95.31 113 LYS A N 1
ATOM 915 C CA . LYS A 1 113 ? -7.819 5.594 24.654 1.00 95.31 113 LYS A CA 1
ATOM 916 C C . LYS A 1 113 ? -9.256 5.088 24.533 1.00 95.31 113 LYS A C 1
ATOM 918 O O . LYS A 1 113 ? -9.805 4.601 25.516 1.00 95.31 113 LYS A O 1
ATOM 923 N N . LEU A 1 114 ? -9.824 5.141 23.328 1.00 95.44 114 LEU A N 1
ATOM 924 C CA . LEU A 1 114 ? -11.174 4.652 23.055 1.00 95.44 114 LEU A CA 1
ATOM 925 C C . LEU A 1 114 ? -11.292 3.144 23.308 1.00 95.44 114 LEU A C 1
ATOM 927 O O . LEU A 1 114 ? -12.251 2.715 23.938 1.00 95.44 114 LEU A O 1
ATOM 931 N N . ARG A 1 11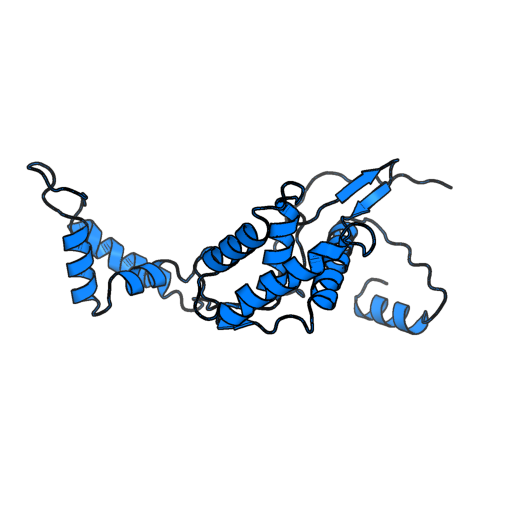5 ? -10.303 2.338 22.892 1.00 96.31 115 ARG A N 1
ATOM 932 C CA . ARG A 1 115 ? -10.267 0.89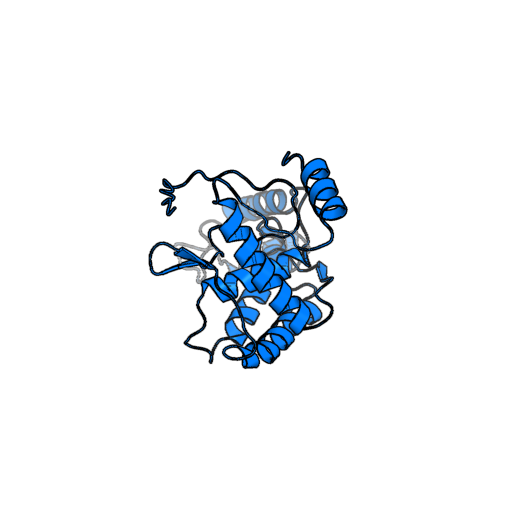8 23.198 1.00 96.31 115 ARG A CA 1
ATOM 933 C C . ARG A 1 115 ? -10.281 0.641 24.698 1.00 96.31 115 ARG A C 1
ATOM 935 O O . ARG A 1 115 ? -11.037 -0.210 25.152 1.00 96.31 115 ARG A O 1
ATOM 942 N N . LEU A 1 116 ? -9.478 1.378 25.469 1.00 95.94 116 LEU A N 1
ATOM 943 C CA . LEU A 1 116 ? -9.458 1.229 26.924 1.00 95.94 116 LEU A CA 1
ATOM 944 C C . LEU A 1 116 ? -10.826 1.549 27.534 1.00 95.94 116 LEU A C 1
ATOM 946 O O . LEU A 1 116 ? -11.309 0.785 28.363 1.00 95.94 116 LEU A O 1
ATOM 950 N N . GLU A 1 117 ? -11.459 2.641 27.112 1.00 95.69 117 GLU A N 1
ATOM 951 C CA . GLU A 1 117 ? -12.782 3.036 27.593 1.00 95.69 117 GLU A CA 1
ATOM 952 C C . GLU A 1 117 ? -13.860 1.998 27.242 1.00 95.69 117 GLU A C 1
ATOM 954 O O . GLU A 1 117 ? -14.535 1.483 28.137 1.00 95.69 117 GLU A O 1
ATOM 959 N N . VAL A 1 118 ? -13.976 1.641 25.958 1.00 95.44 118 VAL A N 1
ATOM 960 C CA . VAL A 1 118 ? -14.978 0.693 25.449 1.00 95.44 118 VAL A CA 1
ATOM 961 C C . VAL A 1 118 ? -14.804 -0.679 26.091 1.00 95.44 118 VAL A C 1
ATOM 963 O O . VAL A 1 118 ? -15.768 -1.239 26.608 1.00 95.44 118 VAL A O 1
ATOM 966 N N . PHE A 1 119 ? -13.581 -1.213 26.130 1.00 95.12 119 PHE A N 1
ATOM 967 C CA . PHE A 1 119 ? -13.342 -2.543 26.690 1.00 95.12 119 PHE A CA 1
ATOM 968 C C . PHE A 1 119 ? -13.471 -2.575 28.214 1.00 95.12 119 PHE A C 1
ATOM 970 O O . PHE A 1 119 ? -13.954 -3.570 28.745 1.00 95.12 119 PHE A O 1
ATOM 977 N N . SER A 1 120 ? -13.132 -1.496 28.929 1.00 94.94 120 SER A N 1
ATOM 978 C CA . SER A 1 120 ? -13.351 -1.430 30.383 1.00 94.94 120 SER A CA 1
ATOM 979 C C . SER A 1 120 ? -14.837 -1.424 30.742 1.00 94.94 120 SER A C 1
ATOM 981 O O . SER A 1 120 ? -15.231 -2.011 31.750 1.00 94.94 120 SER A O 1
ATOM 983 N N . LYS A 1 121 ? -15.671 -0.763 29.931 1.00 93.06 121 LYS A N 1
ATOM 984 C CA . LYS A 1 121 ? -17.130 -0.779 30.094 1.00 93.06 121 LYS A CA 1
ATOM 985 C C . LYS A 1 121 ? -17.707 -2.146 29.713 1.00 93.06 121 LYS A C 1
ATOM 987 O O . LYS A 1 121 ? -18.424 -2.734 30.517 1.00 93.06 121 LYS A O 1
ATOM 992 N N . ALA A 1 122 ? -17.317 -2.692 28.559 1.00 92.56 122 ALA A N 1
ATOM 993 C CA . ALA A 1 122 ? -17.766 -4.003 28.086 1.00 92.56 122 ALA A CA 1
ATOM 994 C C . ALA A 1 122 ? -17.370 -5.153 29.030 1.00 92.56 122 ALA A C 1
ATOM 996 O O . ALA A 1 122 ? -18.132 -6.098 29.200 1.00 92.56 122 ALA A O 1
ATOM 997 N N . ALA A 1 123 ? -16.218 -5.061 29.703 1.00 92.38 123 ALA A N 1
ATOM 998 C CA . ALA A 1 123 ? -15.770 -6.067 30.668 1.00 92.38 123 ALA A CA 1
ATOM 999 C C . ALA A 1 123 ? -16.735 -6.253 31.853 1.00 92.38 123 ALA A C 1
ATOM 1001 O O . ALA A 1 123 ? -16.772 -7.330 32.440 1.00 92.38 123 ALA A O 1
ATOM 1002 N N . ARG A 1 124 ? -17.540 -5.235 32.194 1.00 90.50 124 ARG A N 1
ATOM 1003 C CA . ARG A 1 124 ? -18.570 -5.328 33.248 1.00 90.50 124 ARG A CA 1
ATOM 1004 C C . ARG A 1 124 ? -19.766 -6.186 32.840 1.00 90.50 124 ARG A C 1
ATOM 1006 O O . ARG A 1 124 ? -20.523 -6.599 33.705 1.00 90.50 124 ARG A O 1
ATOM 1013 N N . LEU A 1 125 ? -19.918 -6.417 31.540 1.00 88.69 125 LEU A N 1
ATOM 1014 C CA . LEU A 1 125 ? -20.977 -7.208 30.923 1.00 88.69 125 LEU A CA 1
ATOM 1015 C C . LEU A 1 125 ? -20.435 -8.568 30.451 1.00 88.69 125 LEU A C 1
ATOM 1017 O O . LEU A 1 125 ? -21.023 -9.213 29.590 1.00 88.69 125 LEU A O 1
ATOM 1021 N N . HIS A 1 126 ? -19.267 -8.991 30.946 1.00 85.56 126 HIS A N 1
ATOM 1022 C CA . HIS A 1 126 ? -18.653 -10.245 30.528 1.00 85.56 126 HIS A CA 1
ATOM 1023 C C . HIS A 1 126 ? -19.310 -11.451 31.228 1.00 85.56 126 HIS A C 1
ATOM 1025 O O . HIS A 1 126 ? -19.474 -11.412 32.448 1.00 85.56 126 HIS A O 1
ATOM 1031 N N . PRO A 1 127 ? -19.594 -12.554 30.511 1.00 90.19 127 PRO A N 1
ATOM 1032 C CA . PRO A 1 127 ? -19.350 -12.767 29.084 1.00 90.19 127 PRO A CA 1
ATOM 1033 C C . PRO A 1 127 ? -20.468 -12.213 28.195 1.00 90.19 127 PRO A C 1
ATOM 1035 O O . PRO A 1 127 ? -21.646 -12.396 28.479 1.00 90.19 127 PRO A O 1
ATOM 1038 N N . LEU A 1 128 ? -20.065 -11.586 27.085 1.00 91.00 128 LEU A N 1
ATOM 1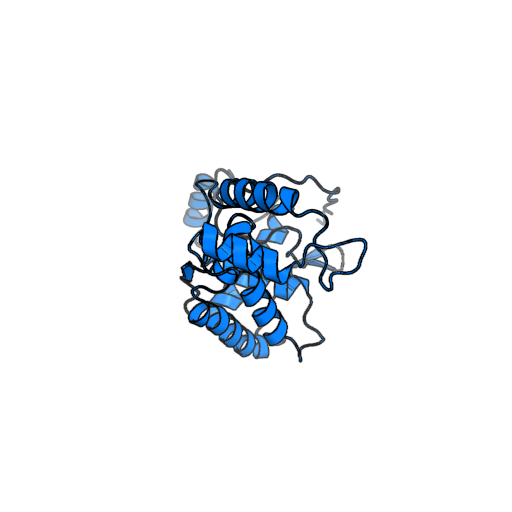039 C CA . LEU A 1 128 ? -20.973 -11.151 26.025 1.00 91.00 128 LEU A CA 1
ATOM 1040 C C . LEU A 1 128 ? -21.218 -12.309 25.060 1.00 91.00 128 LEU A C 1
ATOM 1042 O O . LEU A 1 128 ? -20.263 -12.897 24.545 1.00 91.00 128 LEU A O 1
ATOM 1046 N N . VAL A 1 129 ? -22.486 -12.611 24.803 1.00 90.81 129 VAL A N 1
ATOM 1047 C CA . VAL A 1 129 ? -22.913 -13.675 23.890 1.00 90.81 129 VAL A CA 1
ATOM 1048 C C . VAL A 1 129 ? -23.861 -13.127 22.827 1.00 90.81 129 VAL A C 1
ATOM 1050 O O . VAL A 1 129 ? -24.558 -12.143 23.045 1.00 90.81 129 VAL A O 1
ATOM 1053 N N . GLN A 1 130 ? -23.890 -13.769 21.659 1.00 88.25 130 GLN A N 1
ATOM 1054 C CA . GLN A 1 130 ? -24.803 -13.389 20.571 1.00 88.25 130 GLN A CA 1
ATOM 1055 C C . GLN A 1 130 ? -26.254 -13.803 20.834 1.00 88.25 130 GLN A C 1
ATOM 1057 O O . GLN A 1 130 ? -27.174 -13.231 20.263 1.00 88.25 130 GLN A O 1
ATOM 1062 N N . ALA A 1 131 ? -26.443 -14.846 21.641 1.00 87.81 131 ALA A N 1
ATOM 1063 C CA . ALA A 1 131 ? -27.743 -15.330 22.066 1.00 87.81 131 ALA A CA 1
ATOM 1064 C C . ALA A 1 131 ? -27.655 -15.618 23.570 1.00 87.81 131 ALA A C 1
ATOM 1066 O O . ALA A 1 131 ? -26.957 -16.564 23.949 1.00 87.81 131 ALA A O 1
ATOM 1067 N N . PRO A 1 132 ? -28.292 -14.801 24.424 1.00 85.38 132 PRO A N 1
ATOM 1068 C CA . PRO A 1 132 ? -28.270 -15.013 25.862 1.00 85.38 132 PRO A CA 1
ATOM 1069 C C . PRO A 1 132 ? -29.013 -16.295 26.246 1.00 85.38 132 PRO A C 1
ATOM 1071 O O . PRO A 1 132 ? -30.011 -16.675 25.627 1.00 85.38 132 PRO A O 1
ATOM 1074 N N . ASP A 1 133 ? -28.527 -16.958 27.289 1.00 86.94 133 ASP A N 1
ATOM 1075 C CA . ASP A 1 133 ? -29.150 -18.137 27.884 1.00 86.94 133 ASP A CA 1
ATOM 1076 C C . ASP A 1 133 ? -29.224 -17.999 29.416 1.00 86.94 133 ASP A C 1
ATOM 1078 O O . ASP A 1 133 ? -29.040 -16.918 29.972 1.00 86.94 133 ASP A O 1
ATOM 1082 N N . ARG A 1 134 ? -29.548 -19.086 30.126 1.00 82.81 134 ARG A N 1
ATOM 1083 C CA . ARG A 1 134 ? -29.665 -19.055 31.596 1.00 82.81 134 ARG A CA 1
ATOM 1084 C C . ARG A 1 134 ? -28.327 -18.890 32.327 1.00 82.81 134 ARG A C 1
ATOM 1086 O O . ARG A 1 134 ? -28.343 -18.641 33.525 1.00 82.81 134 ARG A O 1
ATOM 1093 N N . LEU A 1 135 ? -27.204 -19.124 31.654 1.00 82.50 135 LEU A N 1
ATOM 1094 C CA . LEU A 1 135 ? -25.854 -19.012 32.209 1.00 82.50 135 LEU A CA 1
ATOM 1095 C C . LEU A 1 135 ? -25.193 -17.687 31.812 1.00 82.50 135 LEU A C 1
ATOM 1097 O O . LEU A 1 135 ? -24.378 -17.169 32.574 1.00 82.50 135 LEU A O 1
ATOM 1101 N N . PHE A 1 136 ? -25.546 -17.145 30.646 1.00 86.12 136 PHE A N 1
ATOM 1102 C CA . PHE A 1 136 ? -24.967 -15.934 30.079 1.00 86.12 136 PHE A CA 1
ATOM 1103 C C . PHE A 1 136 ? -26.061 -14.939 29.706 1.00 86.12 136 PHE A C 1
ATOM 1105 O O . PHE A 1 136 ? -26.697 -15.033 28.658 1.00 86.12 136 PHE A O 1
ATOM 1112 N N . GLU A 1 137 ? -26.265 -13.965 30.587 1.00 85.75 137 GLU A N 1
ATOM 1113 C CA . GLU A 1 137 ? -27.386 -13.025 30.509 1.00 85.75 137 GLU A CA 1
ATOM 1114 C C . GLU A 1 137 ? -27.096 -11.801 29.623 1.00 85.75 137 GLU A C 1
ATOM 1116 O O . GLU A 1 137 ? -28.012 -11.051 29.284 1.00 85.75 137 GLU A O 1
ATOM 1121 N N . HIS A 1 138 ? -25.835 -11.568 29.246 1.00 86.75 138 HIS A N 1
ATOM 1122 C CA . HIS A 1 138 ? -25.430 -10.352 28.542 1.00 86.75 138 HIS A CA 1
ATOM 1123 C C . HIS A 1 138 ? -25.365 -10.546 27.024 1.00 86.75 138 HIS A C 1
ATOM 1125 O O . HIS A 1 138 ? -24.460 -11.189 26.490 1.00 86.75 138 HIS A O 1
ATOM 1131 N N . ASP A 1 139 ? -26.315 -9.923 26.332 1.00 92.12 139 ASP A N 1
ATOM 1132 C CA . ASP A 1 139 ? -26.368 -9.864 24.873 1.00 92.12 139 ASP A CA 1
ATOM 1133 C C . ASP A 1 139 ? -25.354 -8.854 24.298 1.00 92.12 139 ASP A C 1
ATOM 1135 O O . ASP A 1 139 ? -25.260 -7.705 24.741 1.00 92.12 139 ASP A O 1
ATOM 1139 N N . GLU A 1 140 ? -24.597 -9.277 23.283 1.00 92.25 140 GLU A N 1
ATOM 1140 C CA . GLU A 1 140 ? -23.595 -8.450 22.601 1.00 92.25 140 GLU A CA 1
ATOM 1141 C C . GLU A 1 140 ? -24.217 -7.224 21.913 1.00 92.25 140 GLU A C 1
ATOM 1143 O O . GLU A 1 140 ? -23.650 -6.129 21.963 1.00 92.25 140 GLU A O 1
ATOM 1148 N N . GLY A 1 141 ? -25.377 -7.387 21.272 1.00 92.00 141 GLY A N 1
ATOM 1149 C CA . GLY A 1 141 ? -26.076 -6.311 20.573 1.00 92.00 141 GLY A CA 1
ATOM 1150 C C . GLY A 1 141 ? -26.562 -5.234 21.538 1.00 92.00 141 GLY A C 1
ATOM 1151 O O . GLY A 1 141 ? -26.283 -4.053 21.331 1.00 92.00 141 GLY A O 1
ATOM 1152 N N . ALA A 1 142 ? -27.196 -5.642 22.638 1.00 91.31 142 ALA A N 1
ATOM 1153 C CA . ALA A 1 142 ? -27.636 -4.739 23.698 1.00 91.31 142 ALA A CA 1
ATOM 1154 C C . ALA A 1 142 ? -26.459 -3.974 24.326 1.00 91.31 142 ALA A C 1
ATOM 1156 O O . ALA A 1 142 ? -26.546 -2.761 24.525 1.00 91.31 142 ALA A O 1
ATOM 1157 N N . ALA A 1 143 ? -25.330 -4.648 24.569 1.00 92.50 143 ALA A N 1
ATOM 1158 C CA . ALA A 1 143 ? -24.120 -4.006 25.077 1.00 92.50 143 ALA A CA 1
ATOM 1159 C C . ALA A 1 143 ? -23.564 -2.954 24.101 1.00 92.50 143 ALA A C 1
ATOM 1161 O O . ALA A 1 143 ? -23.189 -1.857 24.518 1.00 92.50 143 ALA A O 1
ATOM 1162 N N . LYS A 1 144 ? -23.538 -3.253 22.795 1.00 94.44 144 LYS A N 1
ATOM 1163 C CA . LYS A 1 144 ? -23.126 -2.298 21.751 1.00 94.44 144 LYS A CA 1
ATOM 1164 C C . LYS A 1 144 ? -24.051 -1.084 21.691 1.00 94.44 144 LYS A C 1
ATOM 1166 O O . LYS A 1 144 ? -23.554 0.039 21.619 1.00 94.44 144 LYS A O 1
ATOM 1171 N N . SER A 1 145 ? -25.368 -1.292 21.766 1.00 94.12 145 SER A N 1
ATOM 1172 C CA . SER A 1 145 ? -26.358 -0.209 21.817 1.00 94.12 145 SER A CA 1
ATOM 1173 C C . SER A 1 145 ? -26.166 0.679 23.045 1.00 94.12 145 SER A C 1
ATOM 1175 O O . SER A 1 145 ? -26.081 1.896 22.901 1.00 94.12 145 SER A O 1
ATOM 1177 N N . GLN A 1 146 ? -25.990 0.088 24.230 1.00 93.56 146 GLN A N 1
ATOM 1178 C CA . GLN A 1 146 ? -25.722 0.839 25.458 1.00 93.56 146 GLN A CA 1
ATOM 1179 C C . GLN A 1 146 ? -24.435 1.673 25.343 1.00 93.56 146 GLN A C 1
ATOM 1181 O O . GLN A 1 146 ? -24.419 2.853 25.687 1.00 93.56 146 GLN A O 1
ATOM 1186 N N . LEU A 1 147 ? -23.349 1.086 24.832 1.00 94.12 147 LEU A N 1
ATOM 1187 C CA . LEU A 1 147 ? -22.082 1.799 24.639 1.00 94.12 147 LEU A CA 1
ATOM 1188 C C . LEU A 1 147 ? -22.210 2.945 23.628 1.00 94.12 147 LEU A C 1
ATOM 1190 O O . LEU A 1 147 ? -21.602 3.998 23.824 1.00 94.12 147 LEU A O 1
ATOM 1194 N N . ALA A 1 148 ? -22.991 2.754 22.563 1.00 95.25 148 ALA A N 1
ATOM 1195 C CA . ALA A 1 148 ? -23.263 3.790 21.572 1.00 95.25 148 ALA A CA 1
ATOM 1196 C C . ALA A 1 148 ? -24.034 4.977 22.175 1.00 95.25 148 ALA A C 1
ATOM 1198 O O . ALA A 1 148 ? -23.680 6.130 21.917 1.00 95.25 148 ALA A O 1
ATOM 1199 N N . GLU A 1 149 ? -25.033 4.704 23.020 1.00 95.25 149 GLU A N 1
ATOM 1200 C CA . GLU A 1 149 ? -25.776 5.728 23.764 1.00 95.25 149 GLU A CA 1
ATOM 1201 C C . GLU A 1 149 ? -24.876 6.479 24.753 1.00 95.25 149 GLU A C 1
ATOM 1203 O O . GLU A 1 149 ? -24.842 7.710 24.743 1.00 95.25 149 GLU A O 1
ATOM 1208 N N . GLU A 1 150 ? -24.086 5.760 25.558 1.00 93.69 150 GLU A N 1
ATOM 1209 C CA . GLU A 1 150 ? -23.177 6.361 26.544 1.00 93.69 150 GLU A CA 1
ATOM 1210 C C . GLU A 1 150 ? -22.109 7.262 25.903 1.00 93.69 150 GLU A C 1
ATOM 1212 O O . GLU A 1 150 ? -21.738 8.289 26.471 1.00 93.69 150 GLU A O 1
ATOM 1217 N N . LEU A 1 151 ? -21.604 6.880 24.727 1.00 92.25 151 LEU A N 1
ATOM 1218 C CA . LEU A 1 151 ? -20.580 7.625 23.987 1.00 92.25 151 LEU A CA 1
ATOM 1219 C C . LEU A 1 151 ? -21.170 8.649 23.003 1.00 92.25 151 LEU A C 1
ATOM 1221 O O . LEU A 1 151 ? -20.413 9.348 22.320 1.00 92.25 151 LEU A O 1
ATOM 1225 N N . GLY A 1 152 ? -22.500 8.723 22.886 1.00 94.31 152 GLY A N 1
ATOM 1226 C CA . GLY A 1 152 ? -23.201 9.621 21.967 1.00 94.31 152 GLY A CA 1
ATOM 1227 C C . GLY A 1 152 ? -22.796 9.444 20.500 1.00 94.31 152 GLY A C 1
ATOM 1228 O O . GLY A 1 152 ? -22.792 10.411 19.740 1.00 94.31 152 GLY A O 1
ATOM 1229 N N . THR A 1 153 ? -22.376 8.240 20.106 1.00 93.94 153 THR A N 1
ATOM 1230 C CA . THR A 1 153 ? -21.844 7.939 18.769 1.00 93.94 153 THR A CA 1
ATOM 1231 C C . THR A 1 153 ? -22.387 6.584 18.306 1.00 93.94 153 THR A C 1
ATOM 1233 O O . THR A 1 153 ? -22.336 5.641 19.090 1.00 93.94 153 THR A O 1
ATOM 1236 N N . PRO A 1 154 ? -22.851 6.430 17.050 1.00 95.19 154 PRO A N 1
ATOM 1237 C CA . PRO A 1 154 ? -23.268 5.130 16.522 1.00 95.19 154 PRO A CA 1
ATOM 1238 C C . PRO A 1 154 ? -22.167 4.072 16.648 1.00 95.19 154 PRO A C 1
ATOM 1240 O O . PRO A 1 154 ? -20.982 4.387 16.479 1.00 95.19 154 PRO A O 1
ATOM 1243 N N . TRP A 1 155 ? -22.548 2.817 16.905 1.00 94.56 155 TRP A N 1
ATOM 1244 C CA . TRP A 1 155 ? -21.582 1.737 17.118 1.00 94.56 155 TRP A CA 1
ATOM 1245 C C . TRP A 1 155 ? -20.646 1.553 15.921 1.00 94.56 155 TRP A C 1
ATOM 1247 O O . TRP A 1 155 ? -19.449 1.372 16.113 1.00 94.56 155 TRP A O 1
ATOM 1257 N N . GLU A 1 156 ? -21.140 1.692 14.691 1.00 91.44 156 GLU A N 1
ATOM 1258 C CA . GLU A 1 156 ? -20.332 1.571 13.474 1.00 91.44 156 GLU A CA 1
ATOM 1259 C C . GLU A 1 156 ? -19.200 2.608 13.441 1.00 91.44 156 GLU A C 1
ATOM 1261 O O . GLU A 1 156 ? -18.063 2.302 13.080 1.00 91.44 156 GLU A O 1
ATOM 1266 N N . ALA A 1 157 ? -19.482 3.841 13.869 1.00 90.88 157 ALA A N 1
ATOM 1267 C CA . ALA A 1 157 ? -18.479 4.897 13.947 1.00 90.88 157 ALA A CA 1
ATOM 1268 C C . ALA A 1 157 ? -17.506 4.677 15.119 1.00 90.88 157 ALA A C 1
ATOM 1270 O O . ALA A 1 157 ? -16.318 4.988 14.995 1.00 90.88 157 ALA A O 1
ATOM 1271 N N . ILE A 1 158 ? -17.971 4.119 16.244 1.00 93.12 158 ILE A N 1
ATOM 1272 C CA . ILE A 1 158 ? -17.097 3.693 17.349 1.00 93.12 158 ILE A CA 1
ATOM 1273 C C . ILE A 1 158 ? -16.148 2.600 16.857 1.00 93.12 158 ILE A C 1
ATOM 1275 O O . ILE A 1 158 ? -14.935 2.732 17.012 1.00 93.12 158 ILE A O 1
ATOM 1279 N N . GLU A 1 159 ? -16.678 1.562 16.215 1.00 91.94 159 GLU A N 1
ATOM 1280 C CA . GLU A 1 159 ? -15.927 0.414 15.715 1.00 91.94 159 GLU A CA 1
ATOM 1281 C C . GLU A 1 159 ? -14.844 0.826 14.713 1.00 91.94 159 GLU A C 1
ATOM 1283 O O . GLU A 1 159 ? -13.693 0.404 14.838 1.00 91.94 159 GLU A O 1
ATOM 1288 N N . GLN A 1 160 ? -15.166 1.727 13.781 1.00 88.06 160 GLN A N 1
ATOM 1289 C CA . GLN A 1 160 ? -14.179 2.297 12.861 1.00 88.06 160 GLN A CA 1
ATOM 1290 C C . GLN A 1 160 ? -13.061 3.046 13.604 1.00 88.06 160 GLN A C 1
ATOM 1292 O O . GLN A 1 160 ? -11.883 2.912 13.265 1.00 88.06 160 GLN A O 1
ATOM 1297 N N . ARG A 1 161 ? -13.404 3.809 14.648 1.00 91.81 161 ARG A N 1
ATOM 1298 C CA . ARG A 1 161 ? -12.442 4.595 15.437 1.00 91.81 161 ARG A CA 1
ATOM 1299 C C . ARG A 1 161 ? -11.589 3.745 16.378 1.00 91.81 161 ARG A C 1
ATOM 1301 O O . ARG A 1 161 ? -10.472 4.160 16.686 1.00 91.81 161 ARG A O 1
ATOM 1308 N N . LEU A 1 162 ? -12.067 2.573 16.814 1.00 93.75 162 LEU A N 1
ATOM 1309 C CA . LEU A 1 162 ? -11.316 1.665 17.695 1.00 93.75 162 LEU A CA 1
ATOM 1310 C C . LEU A 1 162 ? -9.978 1.240 17.090 1.00 93.75 162 LEU A C 1
ATOM 1312 O O . LEU A 1 162 ? -9.041 0.974 17.840 1.00 93.75 162 LEU A O 1
ATOM 1316 N N . TYR A 1 163 ? -9.885 1.179 15.761 1.00 92.56 163 TYR A N 1
ATOM 1317 C CA . TYR A 1 163 ? -8.708 0.681 15.047 1.00 92.56 163 TYR A CA 1
ATOM 1318 C C . TYR A 1 163 ? -8.119 1.697 14.066 1.00 92.56 163 TYR A C 1
ATOM 1320 O O . TYR A 1 163 ? -7.323 1.322 13.211 1.00 92.56 163 TYR A O 1
ATOM 1328 N N . ALA A 1 164 ? -8.456 2.984 14.192 1.00 91.06 164 ALA A N 1
ATOM 1329 C CA . ALA A 1 164 ? -7.951 4.033 13.300 1.00 91.06 164 ALA A CA 1
ATOM 1330 C C . ALA A 1 164 ? -6.413 4.206 13.343 1.00 91.06 164 ALA A C 1
ATOM 1332 O O . ALA A 1 164 ? -5.817 4.784 12.438 1.00 91.06 164 ALA A O 1
ATOM 1333 N N . ASP A 1 165 ? -5.745 3.694 14.377 1.00 91.81 165 ASP A N 1
ATOM 1334 C CA . ASP A 1 165 ? -4.284 3.635 14.487 1.00 91.81 165 ASP A CA 1
ATOM 1335 C C . ASP A 1 165 ? -3.652 2.456 13.721 1.00 91.81 165 ASP A C 1
ATOM 1337 O O . ASP A 1 165 ? -2.451 2.462 13.445 1.00 91.81 165 ASP A O 1
ATOM 1341 N N . VAL A 1 166 ? -4.441 1.454 13.333 1.00 93.38 166 VAL A N 1
ATOM 1342 C CA . VAL A 1 166 ? -3.981 0.286 12.580 1.00 93.38 166 VAL A CA 1
ATOM 1343 C C . VAL A 1 166 ? -4.032 0.589 11.081 1.00 93.38 166 VAL A C 1
ATOM 1345 O O . VAL A 1 166 ? -5.093 0.871 10.530 1.00 93.38 166 VAL A O 1
ATOM 1348 N N . MET A 1 167 ? -2.891 0.462 10.390 1.00 92.56 167 MET A N 1
ATOM 1349 C CA . MET A 1 167 ? -2.717 0.874 8.982 1.00 92.56 167 MET A CA 1
ATOM 1350 C C . MET A 1 167 ? -3.824 0.400 8.028 1.00 92.56 167 MET A C 1
ATOM 1352 O O . MET A 1 167 ? -4.258 1.162 7.170 1.00 92.56 167 MET A O 1
ATOM 1356 N N . ALA A 1 168 ? -4.291 -0.842 8.179 1.00 94.31 168 ALA A N 1
ATOM 1357 C CA . ALA A 1 168 ? -5.325 -1.433 7.328 1.00 94.31 168 ALA A CA 1
ATOM 1358 C C . ALA A 1 168 ? -6.695 -0.731 7.437 1.00 94.31 168 ALA A C 1
ATOM 1360 O O . ALA A 1 168 ? -7.472 -0.764 6.484 1.00 94.31 168 ALA A O 1
ATOM 1361 N N . TYR A 1 169 ? -6.983 -0.098 8.576 1.00 94.19 169 TYR A N 1
ATOM 1362 C CA . TYR A 1 169 ? -8.257 0.568 8.867 1.00 94.19 169 TYR A CA 1
ATOM 1363 C C . TYR A 1 169 ? -8.190 2.090 8.716 1.00 94.19 169 TYR A C 1
ATOM 1365 O O . TYR A 1 169 ? -9.215 2.758 8.831 1.00 94.19 169 TYR A O 1
ATOM 1373 N N . GLN A 1 170 ? -7.008 2.644 8.440 1.00 94.62 170 GLN A N 1
ATOM 1374 C CA . GLN A 1 170 ? -6.860 4.070 8.170 1.00 94.62 170 GLN A CA 1
ATOM 1375 C C . GLN A 1 170 ? -7.637 4.452 6.911 1.00 94.62 170 GLN A C 1
ATOM 1377 O O . GLN A 1 170 ? -7.578 3.747 5.898 1.00 94.62 170 GLN A O 1
ATOM 1382 N N . GLN A 1 171 ? -8.351 5.571 6.985 1.00 95.00 171 GLN A N 1
ATOM 1383 C CA . GLN A 1 171 ? -9.141 6.095 5.877 1.00 95.00 171 GLN A CA 1
ATOM 1384 C C . GLN A 1 171 ? -8.273 6.920 4.929 1.00 95.00 171 GLN A C 1
ATOM 1386 O O . GLN A 1 171 ? -7.381 7.647 5.373 1.00 95.00 171 GLN A O 1
ATOM 1391 N N . LEU A 1 172 ? -8.532 6.805 3.627 1.00 97.31 172 LEU A N 1
ATOM 1392 C CA . LEU A 1 172 ? -7.885 7.624 2.606 1.00 97.31 172 LEU A CA 1
ATOM 1393 C C . LEU A 1 172 ? -8.348 9.082 2.730 1.00 97.31 172 LEU A C 1
ATOM 1395 O O . LEU A 1 172 ? -9.540 9.365 2.625 1.00 97.31 172 LEU A O 1
ATOM 1399 N N . GLU A 1 173 ? -7.407 9.996 2.946 1.00 96.62 173 GLU A N 1
ATOM 1400 C CA . GLU A 1 173 ? -7.655 11.437 3.078 1.00 96.62 173 GLU A CA 1
ATOM 1401 C C . GLU A 1 173 ? -7.378 12.175 1.768 1.00 96.62 173 GLU A C 1
ATOM 1403 O O . GLU A 1 173 ? -8.166 13.016 1.344 1.00 96.62 173 GLU A O 1
ATOM 1408 N N . GLU A 1 174 ? -6.280 11.821 1.103 1.00 97.62 174 GLU A N 1
ATOM 1409 C CA . GLU A 1 174 ? -5.866 12.431 -0.155 1.00 97.62 174 GLU A CA 1
ATOM 1410 C C . GLU A 1 174 ? -5.238 11.381 -1.069 1.00 97.62 174 GLU A C 1
ATOM 1412 O O . GLU A 1 174 ? -4.523 10.488 -0.611 1.00 97.62 174 GLU A O 1
ATOM 1417 N N . PHE A 1 175 ? -5.446 11.528 -2.375 1.00 97.69 175 PHE A N 1
ATOM 1418 C CA . PHE A 1 175 ? -4.716 10.786 -3.393 1.00 97.69 175 PHE A CA 1
ATOM 1419 C C . PHE A 1 175 ? -4.182 11.746 -4.456 1.00 97.69 175 PHE A C 1
ATOM 1421 O O . PHE A 1 175 ? -4.936 12.240 -5.292 1.00 97.69 175 PHE A O 1
ATOM 1428 N N . THR A 1 176 ? -2.868 11.993 -4.447 1.00 95.00 176 THR A N 1
ATOM 1429 C CA . THR A 1 176 ? -2.208 12.828 -5.466 1.00 95.00 176 THR A CA 1
ATOM 1430 C C . THR A 1 176 ? -2.149 12.104 -6.816 1.00 95.00 176 THR A C 1
ATOM 1432 O O . THR A 1 176 ? -2.201 12.728 -7.875 1.00 95.00 176 THR A O 1
ATOM 1435 N N . GLY A 1 177 ? -2.062 10.772 -6.777 1.00 92.12 177 GLY A N 1
ATOM 1436 C CA . GLY A 1 177 ? -2.129 9.907 -7.947 1.00 92.12 177 GLY A CA 1
ATOM 1437 C C . GLY A 1 177 ? -0.949 10.006 -8.912 1.00 92.12 177 GLY A C 1
ATOM 1438 O O . GLY A 1 177 ? 0.165 10.400 -8.563 1.00 92.12 177 GLY A O 1
ATOM 1439 N N . TYR A 1 178 ? -1.203 9.568 -10.144 1.00 95.81 178 TYR A N 1
ATOM 1440 C CA . TYR A 1 178 ? -0.264 9.573 -11.262 1.00 95.81 178 TYR A CA 1
ATOM 1441 C C . TYR A 1 178 ? -0.916 10.290 -12.452 1.00 95.81 178 TYR A C 1
ATOM 1443 O O . TYR A 1 178 ? -2.138 10.214 -12.578 1.00 95.81 178 TYR A O 1
ATOM 1451 N N . PRO A 1 179 ? -0.142 10.949 -13.339 1.00 94.31 179 PRO A N 1
ATOM 1452 C CA . PRO A 1 179 ? -0.709 11.678 -14.477 1.00 94.31 179 PRO A CA 1
ATOM 1453 C C . PRO A 1 179 ? -1.603 10.822 -15.383 1.00 94.31 179 PRO A C 1
ATOM 1455 O O . PRO A 1 179 ? -2.627 11.300 -15.858 1.00 94.31 179 PRO A O 1
ATOM 1458 N N . ASP A 1 180 ? -1.216 9.564 -15.605 1.00 96.25 180 ASP A N 1
ATOM 1459 C CA . ASP A 1 180 ? -1.953 8.586 -16.402 1.00 96.25 180 ASP A CA 1
ATOM 1460 C C . ASP A 1 180 ? -1.521 7.146 -16.044 1.00 96.25 180 ASP A C 1
ATOM 1462 O O . ASP A 1 180 ? -0.544 6.923 -15.309 1.00 96.25 180 ASP A O 1
ATOM 1466 N N . ALA A 1 181 ? -2.235 6.149 -16.581 1.00 97.31 181 ALA A N 1
ATOM 1467 C CA . ALA A 1 181 ? -1.889 4.738 -16.423 1.00 97.31 181 ALA A CA 1
ATOM 1468 C C . ALA A 1 181 ? -0.464 4.397 -16.892 1.00 97.31 181 ALA A C 1
ATOM 1470 O O . ALA A 1 181 ? 0.218 3.581 -16.266 1.00 97.31 181 ALA A O 1
ATOM 1471 N N . ALA A 1 182 ? 0.030 5.013 -17.969 1.00 96.12 182 ALA A N 1
ATOM 1472 C CA . ALA A 1 182 ? 1.360 4.716 -18.494 1.00 96.12 182 ALA A CA 1
ATOM 1473 C C . ALA A 1 182 ? 2.466 5.182 -17.531 1.00 96.12 182 ALA A C 1
ATOM 1475 O O . ALA A 1 182 ? 3.442 4.458 -17.309 1.00 96.12 182 ALA A O 1
ATOM 1476 N N . ALA A 1 183 ? 2.299 6.348 -16.908 1.00 96.56 183 ALA A N 1
ATOM 1477 C CA . ALA A 1 183 ? 3.173 6.877 -15.874 1.00 96.56 183 ALA A CA 1
ATOM 1478 C C . ALA A 1 183 ? 3.158 5.984 -14.627 1.00 96.56 183 ALA A C 1
ATOM 1480 O O . ALA A 1 183 ? 4.225 5.697 -14.076 1.00 96.56 183 ALA A O 1
ATOM 1481 N N . PHE A 1 184 ? 1.989 5.473 -14.228 1.00 97.56 184 PHE A N 1
ATOM 1482 C CA . PHE A 1 184 ? 1.875 4.529 -13.115 1.00 97.56 184 PHE A CA 1
ATOM 1483 C C . PHE A 1 184 ? 2.607 3.201 -13.394 1.00 97.56 184 PHE A C 1
ATOM 1485 O O . PHE A 1 184 ? 3.440 2.762 -12.597 1.00 97.56 184 PHE A O 1
ATOM 1492 N N . LEU A 1 185 ? 2.402 2.592 -14.566 1.00 97.25 185 LEU A N 1
ATOM 1493 C CA . LEU A 1 185 ? 3.112 1.363 -14.952 1.00 97.25 185 LEU A CA 1
ATOM 1494 C C . LEU A 1 185 ? 4.623 1.591 -15.136 1.00 97.25 185 LEU A C 1
ATOM 1496 O O . LEU A 1 185 ? 5.447 0.732 -14.803 1.00 97.25 185 LEU A O 1
ATOM 1500 N N . SER A 1 186 ? 5.019 2.764 -15.636 1.00 96.12 186 SER A N 1
ATOM 1501 C CA . SER A 1 186 ? 6.425 3.171 -15.699 1.00 96.12 186 SER A CA 1
ATOM 1502 C C . SER A 1 186 ? 7.027 3.268 -14.295 1.00 96.12 186 SER A C 1
ATOM 1504 O O . SER A 1 186 ? 8.117 2.740 -14.044 1.00 96.12 186 SER A O 1
ATOM 1506 N N . ARG A 1 187 ? 6.288 3.852 -13.342 1.00 96.38 187 ARG A N 1
ATOM 1507 C CA . ARG A 1 187 ? 6.699 3.924 -11.939 1.00 96.38 187 ARG A CA 1
ATOM 1508 C C . ARG A 1 187 ? 6.894 2.537 -11.334 1.00 96.38 187 ARG A C 1
ATOM 1510 O O . ARG A 1 187 ? 7.897 2.352 -10.641 1.00 96.38 187 ARG A O 1
ATOM 1517 N N . TYR A 1 188 ? 6.000 1.587 -11.620 1.00 96.62 188 TYR A N 1
ATOM 1518 C CA . TYR A 1 188 ? 6.132 0.188 -11.201 1.00 96.62 188 TYR A CA 1
ATOM 1519 C C . TYR A 1 188 ? 7.460 -0.423 -11.661 1.00 96.62 188 TYR A C 1
ATOM 1521 O O . TYR A 1 188 ? 8.236 -0.913 -10.840 1.00 96.62 188 TYR A O 1
ATOM 1529 N N . ASN A 1 189 ? 7.779 -0.306 -12.953 1.00 96.06 189 ASN A N 1
ATOM 1530 C CA . ASN A 1 189 ? 9.024 -0.832 -13.519 1.00 96.06 189 ASN A CA 1
ATOM 1531 C C . ASN A 1 189 ? 10.272 -0.233 -12.858 1.00 96.06 189 ASN A C 1
ATOM 1533 O O . ASN A 1 189 ? 11.233 -0.943 -12.555 1.00 96.06 189 ASN A O 1
ATOM 1537 N N . VAL A 1 190 ? 10.259 1.083 -12.623 1.00 95.06 190 VAL A N 1
ATOM 1538 C CA . VAL A 1 190 ? 11.343 1.774 -11.916 1.00 95.06 190 VAL A CA 1
ATOM 1539 C C . VAL A 1 190 ? 11.452 1.255 -10.483 1.00 95.06 190 VAL A C 1
ATOM 1541 O O . VAL A 1 190 ? 12.555 0.968 -10.027 1.00 95.06 190 VAL A O 1
ATOM 1544 N N . ALA A 1 191 ? 10.329 1.088 -9.784 1.00 94.81 191 ALA A N 1
ATOM 1545 C CA . ALA A 1 191 ? 10.320 0.638 -8.398 1.00 94.81 191 ALA A CA 1
ATOM 1546 C C . ALA A 1 191 ? 10.840 -0.801 -8.242 1.00 94.81 191 ALA A C 1
ATOM 1548 O O . ALA A 1 191 ? 11.629 -1.057 -7.335 1.00 94.81 191 ALA A O 1
ATOM 1549 N N . GLN A 1 192 ? 10.472 -1.715 -9.149 1.00 95.12 192 GLN A N 1
ATOM 1550 C CA . GLN A 1 192 ? 10.991 -3.090 -9.166 1.00 95.12 192 GLN A CA 1
ATOM 1551 C C . GLN A 1 192 ? 12.509 -3.123 -9.387 1.00 95.12 192 GLN A C 1
ATOM 1553 O O . GLN A 1 192 ? 13.236 -3.807 -8.662 1.00 95.12 192 GLN A O 1
ATOM 1558 N N . LEU A 1 193 ? 13.013 -2.328 -10.338 1.00 93.06 193 LEU A N 1
ATOM 1559 C CA . LEU A 1 193 ? 14.452 -2.205 -10.574 1.00 93.06 193 LEU A CA 1
ATOM 1560 C C . LEU A 1 193 ? 15.179 -1.632 -9.351 1.00 93.06 193 LEU A C 1
ATOM 1562 O O . LEU A 1 193 ? 16.198 -2.177 -8.933 1.00 93.06 193 LEU A O 1
ATOM 1566 N N . GLN A 1 194 ? 14.661 -0.553 -8.764 1.00 91.62 194 GLN A N 1
ATOM 1567 C CA . GLN A 1 194 ? 15.257 0.060 -7.580 1.00 91.62 194 GLN A CA 1
ATOM 1568 C C . GLN A 1 194 ? 15.286 -0.929 -6.398 1.00 91.62 194 GLN A C 1
ATOM 1570 O O . GLN A 1 194 ? 16.311 -1.046 -5.729 1.00 91.62 194 GLN A O 1
ATOM 1575 N N . ALA A 1 195 ? 14.202 -1.682 -6.167 1.00 90.88 195 ALA A N 1
ATOM 1576 C CA . ALA A 1 195 ? 14.130 -2.680 -5.098 1.00 90.88 195 ALA A CA 1
ATOM 1577 C C . ALA A 1 195 ? 15.144 -3.818 -5.303 1.00 90.88 195 ALA A C 1
ATOM 1579 O O . ALA A 1 195 ? 15.786 -4.261 -4.349 1.00 90.88 195 ALA A O 1
ATOM 1580 N N . CYS A 1 196 ? 15.355 -4.237 -6.554 1.00 89.06 196 CYS A N 1
ATOM 1581 C CA . CYS A 1 196 ? 16.407 -5.185 -6.909 1.00 89.06 196 CYS A CA 1
ATOM 1582 C C . CYS A 1 196 ? 17.811 -4.620 -6.618 1.00 89.06 196 CYS A C 1
ATOM 1584 O O . CYS A 1 196 ? 18.661 -5.322 -6.066 1.00 89.06 196 CYS A O 1
ATOM 1586 N N . LEU A 1 197 ? 18.059 -3.352 -6.963 1.00 89.06 197 LEU A N 1
ATOM 1587 C CA . LEU A 1 197 ? 19.364 -2.703 -6.796 1.00 89.06 197 LEU A CA 1
ATOM 1588 C C . LEU A 1 197 ? 19.728 -2.427 -5.335 1.00 89.06 197 LEU A C 1
ATOM 1590 O O . LEU A 1 197 ? 20.913 -2.400 -5.022 1.00 89.06 197 LEU A O 1
ATOM 1594 N N . TYR A 1 198 ? 18.762 -2.302 -4.420 1.00 85.75 198 TYR A N 1
ATOM 1595 C CA . TYR A 1 198 ? 19.081 -2.146 -2.994 1.00 85.75 198 TYR A CA 1
ATOM 1596 C C . TYR A 1 198 ? 19.844 -3.323 -2.390 1.00 85.75 198 TYR A C 1
ATOM 1598 O O . TYR A 1 198 ? 20.476 -3.176 -1.348 1.00 85.75 198 TYR A O 1
ATOM 1606 N N . ARG A 1 199 ? 19.788 -4.494 -3.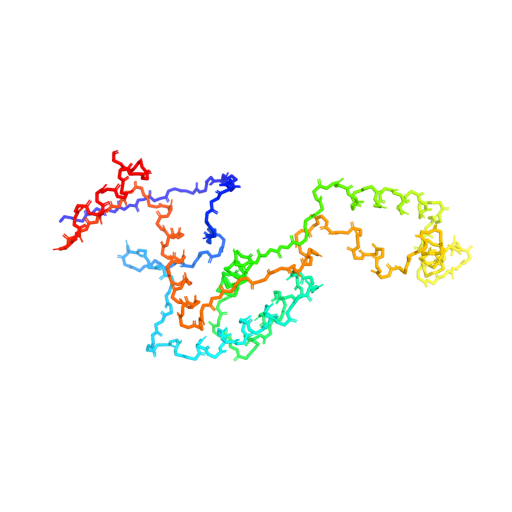027 1.00 83.25 199 ARG A N 1
ATOM 1607 C CA . ARG A 1 199 ? 20.536 -5.681 -2.597 1.00 83.25 199 ARG A CA 1
ATOM 1608 C C . ARG A 1 199 ? 21.857 -5.846 -3.347 1.00 83.25 199 ARG A C 1
ATOM 1610 O O . ARG A 1 199 ? 22.555 -6.829 -3.109 1.00 83.25 199 ARG A O 1
ATOM 1617 N N . ALA A 1 200 ? 22.185 -4.936 -4.262 1.00 87.88 200 ALA A N 1
ATOM 1618 C CA . ALA A 1 200 ? 23.442 -4.966 -4.987 1.00 87.88 200 ALA A CA 1
ATOM 1619 C C . ALA A 1 200 ? 24.587 -4.492 -4.084 1.00 87.88 200 ALA A C 1
ATOM 1621 O O . ALA A 1 200 ? 24.475 -3.488 -3.388 1.00 87.88 200 ALA A O 1
ATOM 1622 N N . GLU A 1 201 ? 25.703 -5.215 -4.121 1.00 90.25 201 GLU A N 1
ATOM 1623 C CA . GLU A 1 201 ? 26.935 -4.837 -3.418 1.00 90.25 201 GLU A CA 1
ATOM 1624 C C . GLU A 1 201 ? 27.650 -3.674 -4.116 1.00 90.25 201 GLU A C 1
ATOM 1626 O O . GLU A 1 201 ? 28.247 -2.812 -3.481 1.00 90.25 201 GLU A O 1
ATOM 1631 N N . SER A 1 202 ? 27.571 -3.639 -5.444 1.00 90.38 202 SER A N 1
ATOM 1632 C CA . SER A 1 202 ? 28.121 -2.573 -6.268 1.00 90.38 202 SER A CA 1
ATOM 1633 C C . SER A 1 202 ? 27.280 -2.394 -7.529 1.00 90.38 202 SER A C 1
ATOM 1635 O O . SER A 1 202 ? 26.552 -3.296 -7.952 1.00 90.38 202 SER A O 1
ATOM 1637 N N . MET A 1 203 ? 27.373 -1.211 -8.132 1.00 89.88 203 MET A N 1
ATOM 1638 C CA . MET A 1 203 ? 26.707 -0.881 -9.387 1.00 89.88 203 MET A CA 1
ATOM 1639 C C . MET A 1 203 ? 27.700 -0.179 -10.308 1.00 89.88 203 MET A C 1
ATOM 1641 O O . MET A 1 203 ? 28.305 0.824 -9.937 1.00 89.88 203 MET A O 1
ATOM 1645 N N . THR A 1 204 ? 27.838 -0.680 -11.533 1.00 91.19 204 THR A N 1
ATOM 1646 C CA . THR A 1 204 ? 28.600 -0.011 -12.590 1.00 91.19 204 THR A CA 1
ATOM 1647 C C . THR A 1 204 ? 27.633 0.701 -13.525 1.00 91.19 204 THR A C 1
ATOM 1649 O O . THR A 1 204 ? 26.753 0.070 -14.106 1.00 91.19 204 THR A O 1
ATOM 1652 N N . VAL A 1 205 ? 27.805 2.014 -13.687 1.00 90.31 205 VAL A N 1
ATOM 1653 C CA . VAL A 1 205 ? 27.003 2.832 -14.604 1.00 90.31 205 VAL A CA 1
ATOM 1654 C C . VAL A 1 205 ? 27.872 3.257 -15.781 1.00 90.31 205 VAL A C 1
ATOM 1656 O O . VAL A 1 205 ? 28.826 4.013 -15.615 1.00 90.31 205 VAL A O 1
ATOM 1659 N N . THR A 1 206 ? 27.530 2.792 -16.981 1.00 92.94 206 THR A N 1
ATOM 1660 C CA . THR A 1 206 ? 28.145 3.258 -18.228 1.00 92.94 206 THR A CA 1
ATOM 1661 C C . THR A 1 206 ? 27.270 4.350 -18.831 1.00 92.94 206 THR A C 1
ATOM 1663 O O . THR A 1 206 ? 26.158 4.080 -19.279 1.00 92.94 206 THR A O 1
ATOM 1666 N N . ALA A 1 207 ? 27.766 5.586 -18.839 1.00 91.81 207 ALA A N 1
ATOM 1667 C CA . ALA A 1 207 ? 27.059 6.737 -19.389 1.00 91.81 207 ALA A CA 1
ATOM 1668 C C . ALA A 1 207 ? 27.693 7.177 -20.712 1.00 91.81 207 ALA A C 1
ATOM 1670 O O . ALA A 1 207 ? 28.891 7.439 -20.773 1.00 91.81 207 ALA A O 1
ATOM 1671 N N . THR A 1 208 ? 26.884 7.290 -21.765 1.00 93.81 208 THR A N 1
ATOM 1672 C CA . THR A 1 208 ? 27.319 7.818 -23.070 1.00 93.81 208 THR A CA 1
ATOM 1673 C C . THR A 1 208 ? 27.109 9.328 -23.195 1.00 93.81 208 THR A C 1
ATOM 1675 O O . THR A 1 208 ? 27.722 9.963 -24.048 1.00 93.81 208 THR A O 1
ATOM 1678 N N . ARG A 1 209 ? 26.254 9.915 -22.345 1.00 93.81 209 ARG A N 1
ATOM 1679 C CA . ARG A 1 209 ? 25.931 11.350 -22.267 1.00 93.81 209 ARG A CA 1
ATOM 1680 C C . ARG A 1 209 ? 25.693 11.769 -20.811 1.00 93.81 209 ARG A C 1
ATOM 1682 O O . ARG A 1 209 ? 25.593 10.917 -19.932 1.00 93.81 209 ARG A O 1
ATOM 1689 N N . ASP A 1 210 ? 25.647 13.078 -20.560 1.00 91.81 210 ASP A N 1
ATOM 1690 C CA . ASP A 1 210 ? 25.273 13.694 -19.272 1.00 91.81 210 ASP A CA 1
ATOM 1691 C C . ASP A 1 210 ? 26.088 13.253 -18.045 1.00 91.81 210 ASP A C 1
ATOM 1693 O O . ASP A 1 210 ? 25.631 13.343 -16.902 1.00 91.81 210 ASP A O 1
ATOM 1697 N N . LEU A 1 211 ? 27.345 12.847 -18.262 1.00 93.12 211 LEU A N 1
ATOM 1698 C CA . LEU A 1 211 ? 28.237 12.370 -17.204 1.00 93.12 211 LEU A CA 1
ATOM 1699 C C . LEU A 1 211 ? 28.357 13.370 -16.041 1.00 93.12 211 LEU A C 1
ATOM 1701 O O . LEU A 1 211 ? 28.309 12.972 -14.879 1.00 93.12 211 LEU A O 1
ATOM 1705 N N . LYS A 1 212 ? 28.446 14.676 -16.335 1.00 93.44 212 LYS A N 1
ATOM 1706 C CA . LYS A 1 212 ? 28.513 15.734 -15.309 1.00 93.44 212 LYS A CA 1
ATOM 1707 C C . LYS A 1 212 ? 27.287 15.718 -14.391 1.00 93.44 212 LYS A C 1
ATOM 1709 O O . LYS A 1 212 ? 27.429 15.829 -13.175 1.00 93.44 212 LYS A O 1
ATOM 1714 N N . THR A 1 213 ? 26.097 15.558 -14.964 1.00 94.56 213 THR A N 1
ATOM 1715 C CA . THR A 1 213 ? 24.833 15.510 -14.222 1.00 94.56 213 THR A CA 1
ATOM 1716 C C . THR A 1 213 ? 24.753 14.253 -13.363 1.00 94.56 213 THR A C 1
ATOM 1718 O O . THR A 1 213 ? 24.411 14.351 -12.186 1.00 94.56 213 THR A O 1
ATOM 1721 N N . ILE A 1 214 ? 25.130 13.096 -13.915 1.00 91.81 214 ILE A N 1
ATOM 1722 C CA . ILE A 1 214 ? 25.141 11.816 -13.192 1.00 91.81 214 ILE A CA 1
ATOM 1723 C C . ILE A 1 214 ? 26.108 11.879 -12.004 1.00 91.81 214 ILE A C 1
ATOM 1725 O O . ILE A 1 214 ? 25.707 11.579 -10.881 1.00 91.81 214 ILE A O 1
ATOM 1729 N N . ILE A 1 215 ? 27.346 12.343 -12.216 1.00 92.75 215 ILE A N 1
ATOM 1730 C CA . ILE A 1 215 ? 28.340 12.493 -11.141 1.00 92.75 215 ILE A CA 1
ATOM 1731 C C . ILE A 1 215 ? 27.847 13.479 -10.080 1.00 92.75 215 ILE A C 1
ATOM 1733 O O . ILE A 1 215 ? 27.994 13.214 -8.889 1.00 92.75 215 ILE A O 1
ATOM 1737 N N . ARG A 1 216 ? 27.235 14.602 -10.480 1.00 94.12 216 ARG A N 1
ATOM 1738 C CA . ARG A 1 216 ? 26.664 15.571 -9.534 1.00 94.12 216 ARG A CA 1
ATOM 1739 C C . ARG A 1 216 ? 25.622 14.915 -8.627 1.00 94.12 216 ARG A C 1
ATOM 1741 O O . ARG A 1 216 ? 25.708 15.077 -7.415 1.00 94.12 216 ARG A O 1
ATOM 1748 N N . TYR A 1 217 ? 24.672 14.163 -9.183 1.00 93.00 217 TYR A N 1
ATOM 1749 C CA . TYR A 1 217 ? 23.661 13.477 -8.373 1.00 93.00 217 TYR A CA 1
ATOM 1750 C C . TYR A 1 217 ? 24.246 12.345 -7.523 1.00 93.00 217 TYR A C 1
ATOM 1752 O O . TYR A 1 217 ? 23.842 12.202 -6.374 1.00 93.00 217 TYR A O 1
ATOM 1760 N N . ALA A 1 218 ? 25.230 11.595 -8.030 1.00 90.88 218 ALA A N 1
ATOM 1761 C CA . ALA A 1 218 ? 25.924 10.570 -7.250 1.00 90.88 218 ALA A CA 1
ATOM 1762 C C . ALA A 1 218 ? 26.653 11.171 -6.032 1.00 90.88 218 ALA A C 1
ATOM 1764 O O . ALA A 1 218 ? 26.536 10.644 -4.927 1.00 90.88 218 ALA A O 1
ATOM 1765 N N . LYS A 1 219 ? 27.324 12.319 -6.208 1.00 92.12 219 LYS A N 1
ATOM 1766 C CA . LYS A 1 219 ? 27.951 13.076 -5.111 1.00 92.12 219 LYS A CA 1
ATOM 1767 C C . LYS A 1 219 ? 26.924 13.607 -4.112 1.00 92.12 219 LYS A C 1
ATOM 1769 O O . LYS A 1 219 ? 27.108 13.449 -2.911 1.00 92.12 219 LYS A O 1
ATOM 1774 N N . LEU A 1 220 ? 25.825 14.200 -4.588 1.00 94.06 220 LE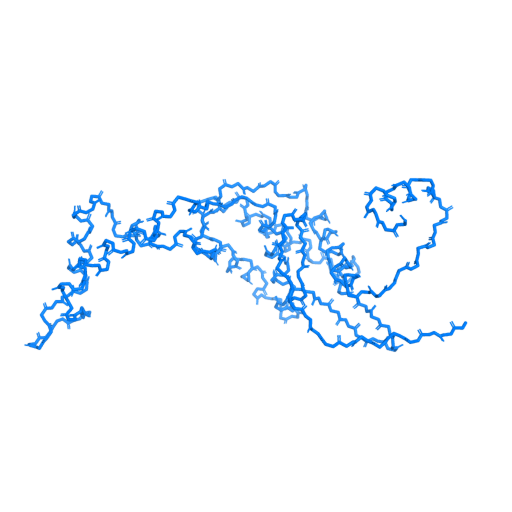U A N 1
ATOM 1775 C CA . LEU A 1 220 ? 24.744 14.685 -3.716 1.00 94.06 220 LEU A CA 1
ATOM 1776 C C . LEU A 1 220 ? 24.113 13.552 -2.894 1.00 94.06 220 LEU A C 1
ATOM 1778 O O . LEU A 1 220 ? 23.763 13.754 -1.735 1.00 94.06 220 LEU A O 1
ATOM 1782 N N . ALA A 1 221 ? 24.015 12.356 -3.475 1.00 88.00 221 ALA A N 1
ATOM 1783 C CA . ALA A 1 221 ? 23.544 11.150 -2.804 1.00 88.00 221 ALA A CA 1
ATOM 1784 C C . ALA A 1 221 ? 24.613 10.466 -1.926 1.00 88.00 221 ALA A C 1
ATOM 1786 O O . ALA A 1 221 ? 24.318 9.430 -1.335 1.00 88.00 221 ALA A O 1
ATOM 1787 N N . LYS A 1 222 ? 25.829 11.029 -1.823 1.00 90.62 222 LYS A N 1
ATOM 1788 C CA . LYS A 1 222 ? 26.968 10.493 -1.052 1.00 90.62 222 LYS A CA 1
ATOM 1789 C C . LYS A 1 222 ? 27.369 9.065 -1.449 1.00 90.62 222 LYS A C 1
ATOM 1791 O O . LYS A 1 222 ? 27.701 8.248 -0.596 1.00 90.62 222 LYS A O 1
ATOM 1796 N N . LEU A 1 223 ? 27.311 8.765 -2.746 1.00 84.56 223 LEU A N 1
ATOM 1797 C CA . LEU A 1 223 ? 27.707 7.467 -3.310 1.00 84.56 223 LEU A CA 1
ATOM 1798 C C . LEU A 1 223 ? 29.165 7.439 -3.804 1.00 84.56 223 LEU A C 1
ATOM 1800 O O . LEU A 1 223 ? 29.634 6.388 -4.236 1.00 84.56 223 LEU A O 1
ATOM 1804 N N . LEU A 1 224 ? 29.844 8.591 -3.789 1.00 72.19 224 LEU A N 1
ATOM 1805 C CA . LEU A 1 224 ? 31.225 8.815 -4.226 1.00 72.19 224 LEU A CA 1
ATOM 1806 C C . LEU A 1 224 ? 31.975 9.653 -3.193 1.00 72.19 224 LEU A C 1
ATOM 1808 O O . LEU A 1 224 ? 31.322 10.556 -2.616 1.00 72.19 224 LEU A O 1
#